Protein AF-A0A835MBB0-F1 (afdb_monomer_lite)

Structure (mmCIF, N/CA/C/O backbone):
data_AF-A0A835MBB0-F1
#
_entry.id   AF-A0A835MBB0-F1
#
loop_
_atom_site.group_PDB
_atom_site.id
_atom_site.type_symbol
_atom_site.label_atom_id
_atom_site.label_alt_id
_atom_site.label_comp_id
_atom_site.label_asym_id
_atom_site.label_entity_id
_atom_site.label_seq_id
_atom_site.pdbx_PDB_ins_code
_atom_site.Cartn_x
_atom_site.Cartn_y
_atom_site.Cartn_z
_atom_site.occupancy
_atom_site.B_iso_or_equiv
_atom_site.auth_seq_id
_atom_site.auth_comp_id
_atom_site.auth_asym_id
_atom_site.auth_atom_id
_atom_site.pdbx_PDB_model_num
ATOM 1 N N . MET A 1 1 ? 28.729 -10.607 -0.410 1.00 37.19 1 MET A N 1
ATOM 2 C CA . MET A 1 1 ? 28.566 -9.219 -0.897 1.00 37.19 1 MET A CA 1
ATOM 3 C C . MET A 1 1 ? 29.238 -9.115 -2.263 1.00 37.19 1 MET A C 1
ATOM 5 O O . MET A 1 1 ? 30.369 -9.584 -2.354 1.00 37.19 1 MET A O 1
ATOM 9 N N . PRO A 1 2 ? 28.571 -8.600 -3.310 1.00 39.75 2 PRO A N 1
ATOM 10 C CA . PRO A 1 2 ? 29.161 -8.490 -4.647 1.00 39.75 2 PRO A CA 1
ATOM 11 C C . PRO A 1 2 ? 30.243 -7.397 -4.702 1.00 39.75 2 PRO A C 1
ATOM 13 O O . PRO A 1 2 ? 30.246 -6.464 -3.893 1.00 39.75 2 PRO A O 1
ATOM 16 N N . ARG A 1 3 ? 31.209 -7.550 -5.619 1.00 40.97 3 ARG A N 1
ATOM 17 C CA . ARG A 1 3 ? 32.398 -6.686 -5.717 1.00 40.97 3 ARG A CA 1
ATOM 18 C C . ARG A 1 3 ? 32.072 -5.347 -6.390 1.00 40.97 3 ARG A C 1
ATOM 20 O O . ARG A 1 3 ? 31.208 -5.237 -7.253 1.00 40.97 3 ARG A O 1
ATOM 27 N N . ARG A 1 4 ? 32.797 -4.308 -5.967 1.00 38.88 4 ARG A N 1
ATOM 28 C CA . ARG A 1 4 ? 32.693 -2.920 -6.442 1.00 38.88 4 ARG A CA 1
ATOM 29 C C . ARG A 1 4 ? 33.056 -2.869 -7.942 1.00 38.88 4 ARG A C 1
ATOM 31 O O . ARG A 1 4 ? 34.232 -2.875 -8.278 1.00 38.88 4 ARG A O 1
ATOM 38 N N . GLY A 1 5 ? 32.052 -2.900 -8.822 1.00 44.62 5 GLY A N 1
ATOM 39 C CA . GLY A 1 5 ? 32.218 -2.842 -10.285 1.00 44.62 5 GLY A CA 1
ATOM 40 C C . GLY A 1 5 ? 31.006 -3.327 -11.096 1.00 44.62 5 GLY A C 1
ATOM 41 O O . GLY A 1 5 ? 30.788 -2.851 -12.203 1.00 44.62 5 GLY A O 1
ATOM 42 N N . GLU A 1 6 ? 30.165 -4.196 -10.526 1.00 44.97 6 GLU A N 1
ATOM 43 C CA . GLU A 1 6 ? 28.962 -4.748 -11.190 1.00 44.97 6 GLU A CA 1
ATOM 44 C C . GLU A 1 6 ? 27.738 -3.803 -11.165 1.00 44.97 6 GLU A C 1
ATOM 46 O O . GLU A 1 6 ? 26.714 -4.087 -11.775 1.00 44.97 6 GLU A O 1
ATOM 51 N N . TRP A 1 7 ? 27.838 -2.647 -10.497 1.00 47.81 7 TRP A N 1
ATOM 52 C CA . TRP A 1 7 ? 26.738 -1.686 -10.307 1.00 47.81 7 TRP A CA 1
ATOM 53 C C . TRP A 1 7 ? 26.324 -0.937 -11.583 1.00 47.81 7 TRP A C 1
ATOM 55 O O . TRP A 1 7 ? 25.238 -0.370 -11.638 1.00 47.81 7 TRP A O 1
ATOM 65 N N . ASN A 1 8 ? 27.168 -0.933 -12.618 1.00 52.22 8 ASN A N 1
ATOM 66 C CA . ASN A 1 8 ? 26.961 -0.079 -13.791 1.00 52.22 8 ASN A CA 1
ATOM 67 C C . ASN A 1 8 ? 26.148 -0.748 -14.911 1.00 52.22 8 ASN A C 1
ATOM 69 O O . ASN A 1 8 ? 25.746 -0.069 -15.860 1.00 52.22 8 ASN A O 1
ATOM 73 N N . SER A 1 9 ? 25.874 -2.054 -14.826 1.00 67.31 9 SER A N 1
ATOM 74 C CA . SER A 1 9 ? 25.048 -2.740 -15.823 1.00 67.31 9 SER A CA 1
ATOM 75 C C . SER A 1 9 ? 23.567 -2.444 -15.587 1.00 67.31 9 SER A C 1
ATOM 77 O O . SER A 1 9 ? 22.933 -2.991 -14.680 1.00 67.31 9 SER A O 1
ATOM 79 N N . HIS A 1 10 ? 23.023 -1.573 -16.432 1.00 74.69 10 HIS A N 1
ATOM 80 C CA . HIS A 1 10 ? 21.603 -1.256 -16.479 1.00 74.69 10 HIS A CA 1
ATOM 81 C C . HIS A 1 10 ? 20.927 -2.094 -17.555 1.00 74.69 10 HIS A C 1
ATOM 83 O O . HIS A 1 10 ? 21.436 -2.211 -18.669 1.00 74.69 10 HIS A O 1
ATOM 89 N N . THR A 1 11 ? 19.763 -2.641 -17.229 1.00 77.94 11 THR A N 1
ATOM 90 C CA . THR A 1 11 ? 18.880 -3.266 -18.213 1.00 77.94 11 THR A CA 1
ATOM 91 C C . THR A 1 11 ? 17.679 -2.371 -18.428 1.00 77.94 11 THR A C 1
ATOM 93 O O . THR A 1 11 ? 17.209 -1.669 -17.531 1.00 77.94 11 THR A O 1
ATOM 96 N N . GLU A 1 12 ? 17.200 -2.370 -19.657 1.00 80.62 12 GLU A N 1
ATOM 97 C CA . GLU A 1 12 ? 16.009 -1.642 -20.008 1.00 80.62 12 GLU A CA 1
ATO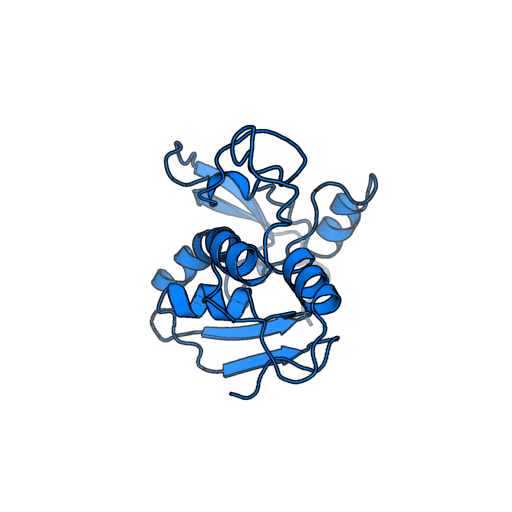M 98 C C . GLU A 1 12 ? 14.768 -2.484 -19.754 1.00 80.62 12 GLU A C 1
ATOM 100 O O . GLU A 1 12 ? 14.642 -3.598 -20.260 1.00 80.62 12 GLU A O 1
ATOM 105 N N . VAL A 1 13 ? 13.849 -1.928 -18.978 1.00 77.12 13 VAL A N 1
ATOM 106 C CA . VAL A 1 13 ? 12.585 -2.562 -18.641 1.00 77.12 13 VAL A CA 1
ATOM 107 C C . VAL A 1 13 ? 11.463 -1.736 -19.244 1.00 77.12 13 VAL A C 1
ATOM 109 O O . VAL A 1 13 ? 11.434 -0.505 -19.135 1.00 77.12 13 VAL A O 1
ATOM 112 N N . HIS A 1 14 ? 10.554 -2.428 -19.924 1.00 77.19 14 HIS A N 1
ATOM 113 C CA . HIS A 1 14 ? 9.344 -1.841 -20.483 1.00 77.19 14 HIS A CA 1
ATOM 114 C C . HIS A 1 14 ? 8.182 -2.248 -19.599 1.00 77.19 14 HIS A C 1
ATOM 116 O O . HIS A 1 14 ? 7.942 -3.437 -19.391 1.00 77.19 14 HIS A O 1
ATOM 122 N N . TYR A 1 15 ? 7.457 -1.271 -19.073 1.00 71.56 15 TYR A N 1
ATOM 123 C CA . TYR A 1 15 ? 6.323 -1.538 -18.200 1.00 71.56 15 TYR A CA 1
ATOM 124 C C . TYR A 1 15 ? 5.179 -0.578 -18.495 1.00 71.56 15 TYR A C 1
ATOM 126 O O . TYR A 1 15 ? 5.360 0.493 -19.069 1.00 71.56 15 TYR A O 1
ATOM 134 N N . ARG A 1 16 ? 3.963 -0.998 -18.153 1.00 69.31 16 ARG A N 1
ATOM 135 C CA . ARG A 1 16 ? 2.770 -0.163 -18.281 1.00 69.31 16 ARG A CA 1
ATOM 136 C C . ARG A 1 16 ? 2.418 0.358 -16.902 1.00 69.31 16 ARG A C 1
ATOM 138 O O . ARG A 1 16 ? 2.131 -0.433 -16.008 1.00 69.31 16 ARG A O 1
ATOM 145 N N . PHE A 1 17 ? 2.416 1.672 -16.766 1.00 70.25 17 PHE A N 1
ATOM 146 C CA . PHE A 1 17 ? 2.002 2.379 -15.563 1.00 70.25 17 PHE A CA 1
ATOM 147 C C . PHE A 1 17 ? 0.894 3.369 -15.924 1.00 70.25 17 PHE A C 1
ATOM 149 O O . PHE A 1 17 ? 0.747 3.742 -17.087 1.00 70.25 17 PHE A O 1
ATOM 156 N N . GLY A 1 18 ? 0.061 3.744 -14.963 1.00 70.69 18 GLY A N 1
ATOM 157 C CA . GLY A 1 18 ? -1.085 4.624 -15.198 1.00 70.69 18 GLY A CA 1
ATOM 158 C C . GLY A 1 18 ? -2.273 4.245 -14.332 1.00 70.69 18 GLY A C 1
ATOM 159 O O . GLY A 1 18 ? -2.291 3.166 -13.743 1.00 70.69 18 GLY A O 1
ATOM 160 N N . VAL A 1 19 ? -3.263 5.125 -14.249 1.00 75.81 19 VAL A N 1
ATOM 161 C CA . VAL A 1 19 ? -4.436 4.955 -13.384 1.00 75.81 19 VAL A CA 1
ATOM 162 C C . VAL A 1 19 ? -5.562 4.180 -14.092 1.00 75.81 19 VAL A C 1
ATOM 164 O O . VAL A 1 19 ? -5.547 4.026 -15.319 1.00 75.81 19 VAL A O 1
ATOM 167 N N . PRO A 1 20 ? -6.535 3.622 -13.349 1.00 72.62 20 PRO A N 1
ATOM 168 C CA . PRO A 1 20 ? -7.726 3.025 -13.941 1.00 72.62 20 PRO A CA 1
ATOM 169 C C . PRO A 1 20 ? -8.446 4.018 -14.863 1.00 72.62 20 PRO A C 1
ATOM 171 O O . PRO A 1 20 ? -8.520 5.202 -14.562 1.00 72.62 20 PRO A O 1
ATOM 174 N N . ASN A 1 21 ? -9.007 3.519 -15.968 1.00 72.00 21 ASN A N 1
ATOM 175 C CA . ASN A 1 21 ? -9.779 4.291 -16.956 1.00 72.00 21 ASN A CA 1
ATOM 176 C C . ASN A 1 21 ? -9.008 5.358 -17.756 1.00 72.00 21 ASN A C 1
ATOM 178 O O . ASN A 1 21 ? -9.622 6.065 -18.552 1.00 72.00 21 ASN A O 1
ATOM 182 N N . GLU A 1 22 ? -7.684 5.427 -17.627 1.00 75.19 22 GLU A N 1
ATOM 183 C CA . GLU A 1 22 ? -6.826 6.242 -18.490 1.00 75.19 22 GLU A CA 1
ATOM 184 C C . GLU A 1 22 ? -5.968 5.371 -19.425 1.00 75.19 22 GLU A C 1
ATOM 186 O O . GLU A 1 22 ? -5.720 4.189 -19.137 1.00 75.19 22 GLU A O 1
ATOM 191 N N . PRO A 1 23 ? -5.498 5.920 -20.563 1.00 70.69 23 PRO A N 1
ATOM 192 C CA . PRO A 1 23 ? -4.520 5.244 -21.401 1.00 70.69 23 PRO A CA 1
ATOM 193 C C . PRO A 1 23 ? -3.290 4.867 -20.572 1.00 70.69 23 PRO A C 1
ATOM 195 O O . PRO A 1 23 ? -2.770 5.681 -19.815 1.00 70.69 23 PRO A O 1
ATOM 198 N N . ARG A 1 24 ? -2.805 3.633 -20.733 1.00 75.44 24 ARG A N 1
ATOM 199 C CA . ARG A 1 24 ? -1.594 3.139 -20.062 1.00 75.44 24 ARG A CA 1
ATOM 200 C C . ARG A 1 24 ? -0.425 3.158 -21.042 1.00 75.44 24 ARG A C 1
ATOM 202 O O . ARG A 1 24 ? -0.221 2.148 -21.737 1.00 75.44 24 ARG A O 1
ATOM 209 N N . PRO A 1 25 ? 0.300 4.285 -21.166 1.00 73.44 25 PRO A N 1
ATOM 210 C CA . PRO A 1 25 ? 1.463 4.341 -22.029 1.00 73.44 25 PRO A CA 1
ATOM 211 C C . PRO A 1 25 ? 2.515 3.338 -21.551 1.00 73.44 25 PRO A C 1
ATOM 213 O O . PRO A 1 25 ? 2.613 2.990 -20.372 1.00 73.44 25 PRO A O 1
ATOM 216 N N . MET A 1 26 ? 3.273 2.819 -22.510 1.00 75.31 26 MET A N 1
ATOM 217 C CA . MET A 1 26 ? 4.423 1.981 -22.215 1.00 75.31 26 MET A CA 1
ATOM 218 C C . MET A 1 26 ? 5.574 2.896 -21.806 1.00 75.31 26 MET A C 1
ATOM 220 O O . MET A 1 26 ? 6.012 3.734 -22.592 1.00 75.31 26 MET A O 1
ATOM 224 N N . PHE A 1 27 ? 6.044 2.739 -20.577 1.00 75.62 27 PHE A N 1
ATOM 225 C CA . PHE A 1 27 ? 7.205 3.441 -20.061 1.00 75.62 27 PHE A CA 1
ATOM 226 C C . PHE A 1 27 ? 8.458 2.604 -20.294 1.00 75.62 27 PHE A C 1
ATOM 228 O O . PHE A 1 27 ? 8.455 1.382 -20.121 1.00 75.62 27 PHE A O 1
ATOM 235 N N . ARG A 1 28 ? 9.534 3.285 -20.695 1.00 77.38 28 ARG A N 1
ATOM 236 C CA . ARG A 1 28 ? 10.874 2.722 -20.876 1.00 77.38 28 ARG A CA 1
ATOM 237 C C . ARG A 1 28 ? 11.753 3.265 -19.768 1.00 77.38 28 ARG A C 1
ATOM 239 O O . ARG A 1 28 ? 11.904 4.479 -19.648 1.00 77.38 28 ARG A O 1
ATOM 246 N N . ARG A 1 29 ? 12.352 2.372 -18.986 1.00 78.88 29 ARG A N 1
ATOM 247 C CA . ARG A 1 29 ? 13.215 2.767 -17.878 1.00 78.88 29 ARG A CA 1
ATOM 248 C C . ARG A 1 29 ? 14.447 1.890 -17.788 1.00 78.88 29 ARG A C 1
ATOM 250 O O . ARG A 1 29 ? 14.378 0.685 -18.005 1.00 78.88 29 ARG A O 1
ATOM 257 N N . LYS A 1 30 ? 15.579 2.507 -17.459 1.00 79.88 30 LYS A N 1
ATOM 258 C CA . LYS A 1 30 ? 16.815 1.793 -17.147 1.00 79.88 30 LYS A CA 1
ATOM 259 C C . LYS A 1 30 ? 16.820 1.488 -15.657 1.00 79.88 30 LYS A C 1
ATOM 261 O O . LYS A 1 30 ? 16.752 2.410 -14.851 1.00 79.88 30 LYS A O 1
ATOM 266 N N . LEU A 1 31 ? 16.871 0.209 -15.311 1.00 81.00 31 LEU A N 1
ATOM 267 C CA . LEU A 1 31 ? 16.991 -0.248 -13.932 1.00 81.00 31 LEU A CA 1
ATOM 268 C C . LEU A 1 31 ? 18.321 -0.990 -13.763 1.00 81.00 31 LEU A C 1
ATOM 270 O O . LEU A 1 31 ? 18.732 -1.712 -14.683 1.00 81.00 31 LEU A O 1
ATOM 274 N N . PRO A 1 32 ? 19.010 -0.833 -12.621 1.00 81.12 32 PRO A N 1
ATOM 275 C CA . PRO A 1 32 ? 20.162 -1.666 -12.301 1.00 81.12 32 PRO A CA 1
ATOM 276 C C . PRO A 1 32 ? 19.761 -3.141 -12.321 1.00 81.12 32 PRO A C 1
ATOM 278 O O . PRO A 1 32 ? 18.722 -3.510 -11.782 1.00 81.12 32 PRO A O 1
ATOM 281 N N . ILE A 1 33 ? 20.582 -4.012 -12.910 1.00 78.00 33 ILE A N 1
ATOM 282 C CA . ILE A 1 33 ? 20.214 -5.431 -13.083 1.00 78.00 33 ILE A CA 1
ATOM 283 C C . ILE A 1 33 ? 19.878 -6.138 -11.757 1.00 78.00 33 ILE A C 1
ATOM 285 O O . ILE A 1 33 ? 19.049 -7.038 -11.711 1.00 78.00 33 ILE A O 1
ATOM 289 N N . MET A 1 34 ? 20.482 -5.677 -10.662 1.00 76.56 34 MET A N 1
ATOM 290 C CA . MET A 1 34 ? 20.285 -6.200 -9.311 1.00 76.56 34 MET A CA 1
ATOM 291 C C . MET A 1 34 ? 18.922 -5.878 -8.684 1.00 76.56 34 MET A C 1
ATOM 293 O O . MET A 1 34 ? 18.583 -6.475 -7.668 1.00 76.56 34 MET A O 1
ATOM 297 N N . THR A 1 35 ? 18.156 -4.938 -9.248 1.00 77.69 35 THR A N 1
ATOM 298 C CA . THR A 1 35 ? 16.800 -4.605 -8.775 1.00 77.69 35 THR A CA 1
ATOM 299 C C . THR A 1 35 ? 15.715 -5.350 -9.554 1.00 77.69 35 THR A C 1
ATOM 301 O O . THR A 1 35 ? 14.527 -5.188 -9.277 1.00 77.69 35 THR A O 1
ATOM 304 N N . ILE A 1 36 ? 16.110 -6.179 -10.526 1.00 80.31 36 ILE A N 1
ATOM 305 C CA . ILE A 1 36 ? 15.200 -6.944 -11.371 1.00 80.31 36 ILE A CA 1
ATOM 306 C C . ILE A 1 36 ? 14.942 -8.307 -10.730 1.00 80.31 36 ILE A C 1
ATOM 308 O O . ILE A 1 36 ? 15.836 -9.143 -10.620 1.00 80.31 36 ILE A O 1
ATOM 312 N N . GLY A 1 37 ? 13.683 -8.547 -10.364 1.00 80.69 37 GLY A N 1
ATOM 313 C CA . GLY A 1 37 ? 13.234 -9.807 -9.774 1.00 80.69 37 GLY A CA 1
ATOM 314 C C . GLY A 1 37 ? 13.093 -9.752 -8.249 1.00 80.69 37 GLY A C 1
ATOM 315 O O . GLY A 1 37 ? 13.172 -8.681 -7.650 1.00 80.69 37 GLY A O 1
ATOM 316 N N . PRO A 1 38 ? 12.807 -10.896 -7.606 1.00 81.69 38 PRO A N 1
ATOM 317 C CA . PRO A 1 38 ? 12.613 -10.954 -6.165 1.00 81.69 38 PRO A CA 1
ATOM 318 C C . PRO A 1 38 ? 13.937 -10.765 -5.389 1.00 81.69 38 PRO A C 1
ATOM 320 O O . PRO A 1 38 ? 14.969 -11.281 -5.818 1.00 81.69 38 PRO A O 1
ATOM 323 N N . PRO A 1 39 ? 13.908 -10.125 -4.203 1.00 86.25 39 PRO A N 1
ATOM 324 C CA . PRO A 1 39 ? 12.729 -9.562 -3.550 1.00 86.25 39 PRO A CA 1
ATOM 325 C C . PRO A 1 39 ? 12.288 -8.230 -4.177 1.00 86.25 39 PRO A C 1
ATOM 327 O O . PRO A 1 39 ? 13.089 -7.318 -4.357 1.00 86.25 39 PRO A O 1
ATOM 330 N N . TYR A 1 40 ? 10.985 -8.103 -4.440 1.00 87.44 40 TYR A N 1
ATOM 331 C CA . TYR A 1 40 ? 10.380 -6.828 -4.825 1.00 87.44 40 TYR A CA 1
ATOM 332 C C . TYR A 1 40 ? 10.234 -5.935 -3.593 1.00 87.44 40 TYR A C 1
ATOM 334 O O . TYR A 1 40 ? 9.877 -6.420 -2.517 1.00 87.44 40 TYR A O 1
ATOM 342 N N . PHE A 1 41 ? 10.463 -4.635 -3.754 1.00 87.56 41 PHE A N 1
ATOM 343 C CA . PHE A 1 41 ? 10.264 -3.652 -2.695 1.00 87.56 41 PHE A CA 1
ATOM 344 C C . PHE A 1 41 ? 9.237 -2.601 -3.122 1.00 87.56 41 PHE A C 1
ATOM 346 O O . PHE A 1 41 ? 9.116 -2.270 -4.300 1.00 87.56 41 PHE A O 1
ATOM 353 N N . TYR A 1 42 ? 8.496 -2.082 -2.147 1.00 87.06 42 TYR A N 1
ATOM 354 C CA . TYR A 1 42 ? 7.542 -0.996 -2.328 1.00 87.06 42 TYR A CA 1
ATOM 355 C C . TYR A 1 42 ? 7.755 0.014 -1.210 1.00 87.06 42 TYR A C 1
ATOM 357 O O . TYR A 1 42 ? 7.796 -0.356 -0.036 1.00 87.06 42 TYR A O 1
ATOM 365 N N . PHE A 1 43 ? 7.911 1.278 -1.581 1.00 84.00 43 PHE A N 1
ATOM 366 C CA . PHE A 1 43 ? 8.089 2.377 -0.647 1.00 84.00 43 PHE A CA 1
ATOM 367 C C . PHE A 1 43 ? 7.188 3.528 -1.080 1.00 84.00 43 PHE A C 1
ATOM 369 O O . PHE A 1 43 ? 7.193 3.918 -2.245 1.00 84.00 43 PHE A O 1
ATOM 376 N N . GLU A 1 44 ? 6.414 4.053 -0.140 1.00 82.19 44 GLU A N 1
ATOM 377 C CA . GLU A 1 44 ? 5.535 5.195 -0.354 1.00 82.19 44 GLU A CA 1
ATOM 378 C C . GLU A 1 44 ? 6.016 6.344 0.524 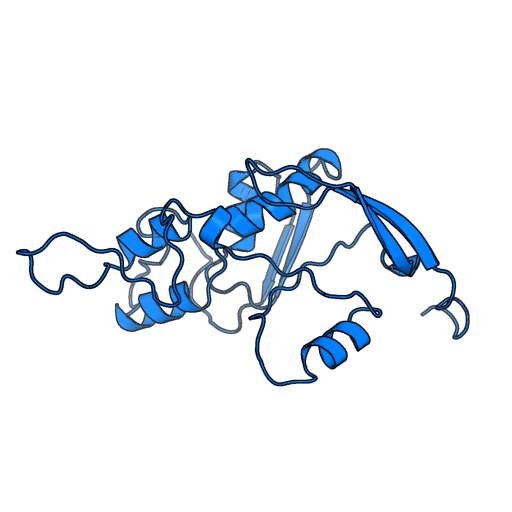1.00 82.19 44 GLU A C 1
ATOM 380 O O . GLU A 1 44 ? 6.490 6.142 1.644 1.00 82.19 44 GLU A O 1
ATOM 385 N N . ASN A 1 45 ? 5.946 7.548 -0.029 1.00 77.44 45 ASN A N 1
ATOM 386 C CA . ASN A 1 45 ? 6.234 8.772 0.688 1.00 77.44 45 ASN A CA 1
ATOM 387 C C . ASN A 1 45 ? 5.416 9.917 0.087 1.00 77.44 45 ASN A C 1
ATOM 389 O O . ASN A 1 45 ? 5.112 9.931 -1.108 1.00 77.44 45 ASN A O 1
ATOM 393 N N . VAL A 1 46 ? 5.150 10.936 0.903 1.00 68.56 46 VAL A N 1
ATOM 394 C CA . VAL A 1 46 ? 4.402 12.116 0.477 1.00 68.56 46 VAL A CA 1
ATOM 395 C C . VAL A 1 46 ? 5.215 12.887 -0.580 1.00 68.56 46 VAL A C 1
ATOM 397 O O . VAL A 1 46 ? 6.372 13.222 -0.309 1.00 68.56 46 VAL A O 1
ATOM 400 N N . PRO A 1 47 ? 4.628 13.266 -1.738 1.00 58.09 47 PRO A N 1
ATOM 401 C CA . PRO A 1 47 ? 5.336 13.867 -2.881 1.00 58.09 47 PRO A CA 1
ATOM 402 C C . PRO A 1 47 ? 6.118 15.171 -2.636 1.00 58.09 47 PRO A C 1
ATOM 404 O O . PRO A 1 47 ? 6.671 15.736 -3.574 1.00 58.09 47 PRO A O 1
ATOM 407 N N . CYS A 1 48 ? 6.130 15.720 -1.420 1.00 54.84 48 CYS A N 1
ATOM 408 C CA . CYS A 1 48 ? 6.581 17.085 -1.140 1.00 54.84 48 CYS A CA 1
ATOM 409 C C . CYS A 1 48 ? 7.216 17.266 0.250 1.00 54.84 48 CYS A C 1
ATOM 411 O O . CYS A 1 48 ? 7.107 18.338 0.848 1.00 54.84 48 CYS A O 1
ATOM 413 N N . THR A 1 49 ? 7.908 16.269 0.794 1.00 53.44 49 THR A N 1
ATOM 414 C CA . THR A 1 49 ? 8.843 16.538 1.899 1.00 53.44 49 THR A CA 1
ATOM 415 C C . THR A 1 49 ? 10.119 17.138 1.303 1.00 53.44 49 THR A C 1
ATOM 417 O O . THR A 1 49 ? 10.808 16.412 0.611 1.00 53.44 49 THR A O 1
ATOM 420 N N . LEU A 1 50 ? 10.378 18.439 1.521 1.00 52.94 50 LEU A N 1
ATOM 421 C CA . LEU A 1 50 ? 11.605 19.229 1.241 1.00 52.94 50 LEU A CA 1
ATOM 422 C C . LEU A 1 50 ? 12.402 18.936 -0.059 1.00 52.94 50 LEU A C 1
ATOM 424 O O . LEU A 1 50 ? 12.826 17.820 -0.351 1.00 52.94 50 LEU A O 1
ATOM 428 N N . LYS A 1 51 ? 12.721 20.000 -0.812 1.00 58.66 51 LYS A N 1
ATOM 429 C CA . LYS A 1 51 ? 13.565 19.956 -2.024 1.00 58.66 51 LYS A CA 1
ATOM 430 C C . LYS A 1 51 ? 14.867 19.170 -1.740 1.00 58.66 51 LYS A C 1
ATOM 432 O O . LYS A 1 51 ? 15.641 19.584 -0.884 1.00 58.66 51 LYS A O 1
ATOM 437 N N . GLY A 1 52 ? 15.074 18.033 -2.415 1.00 65.44 52 GLY A N 1
ATOM 438 C CA . GLY A 1 52 ? 16.250 17.156 -2.255 1.00 65.44 52 GLY A CA 1
ATOM 439 C C . GLY A 1 52 ? 16.028 15.830 -1.501 1.00 65.44 52 GLY A C 1
ATOM 440 O O . GLY A 1 52 ? 16.885 14.946 -1.568 1.00 65.44 52 GLY A O 1
ATOM 441 N N . ILE A 1 53 ? 14.886 15.623 -0.827 1.00 70.56 53 ILE A N 1
ATOM 442 C CA . ILE A 1 53 ? 14.594 14.325 -0.181 1.00 70.56 53 ILE A CA 1
ATOM 443 C C . ILE A 1 53 ? 14.334 13.233 -1.220 1.00 70.56 53 ILE A C 1
ATOM 445 O O . ILE A 1 53 ? 14.827 12.125 -1.051 1.00 70.56 53 ILE A O 1
ATOM 449 N N . CYS A 1 54 ? 13.625 13.534 -2.313 1.00 66.94 54 CYS A N 1
ATOM 450 C CA . CYS A 1 54 ? 13.419 12.563 -3.395 1.00 66.94 54 CYS A CA 1
ATOM 451 C C . CYS A 1 54 ? 14.755 12.109 -4.000 1.00 66.94 54 CYS A C 1
ATOM 453 O O . CYS A 1 54 ? 14.952 10.916 -4.205 1.00 66.94 54 CYS A O 1
ATOM 455 N N . ASP A 1 55 ? 15.701 13.035 -4.184 1.00 73.50 55 ASP A N 1
ATOM 456 C CA . ASP A 1 55 ? 17.048 12.714 -4.671 1.00 73.50 55 ASP A CA 1
ATOM 457 C C . ASP A 1 55 ? 17.805 11.846 -3.665 1.00 73.50 55 ASP A C 1
ATOM 459 O O . ASP A 1 55 ? 18.489 10.897 -4.039 1.00 73.50 55 ASP A O 1
ATOM 463 N N . THR A 1 56 ? 17.659 12.142 -2.372 1.00 77.00 56 THR A N 1
ATOM 464 C CA . THR A 1 56 ? 18.269 11.351 -1.297 1.00 77.00 56 THR A CA 1
ATOM 465 C C . THR A 1 56 ? 17.701 9.933 -1.271 1.00 77.00 56 THR A C 1
ATOM 467 O O . THR A 1 56 ? 18.463 8.971 -1.268 1.00 77.00 56 THR A O 1
ATOM 470 N N . ILE A 1 57 ? 16.374 9.792 -1.303 1.00 74.88 57 ILE A N 1
ATOM 471 C CA . ILE A 1 57 ? 15.684 8.498 -1.321 1.00 74.88 57 ILE A CA 1
ATOM 472 C C . ILE A 1 57 ? 16.068 7.713 -2.576 1.00 74.88 57 ILE A C 1
ATOM 474 O O . ILE A 1 57 ? 16.426 6.547 -2.458 1.00 74.88 57 ILE A O 1
ATOM 478 N N . SER A 1 58 ? 16.074 8.351 -3.749 1.00 74.25 58 SER A N 1
ATOM 479 C CA . SER A 1 58 ? 16.486 7.718 -5.006 1.00 74.25 58 SER A CA 1
ATOM 480 C C . SER A 1 58 ? 17.918 7.185 -4.916 1.00 74.25 58 SER A C 1
ATOM 482 O O . SER A 1 58 ? 18.153 6.014 -5.201 1.00 74.25 58 SER A O 1
ATOM 484 N N . ARG A 1 59 ? 18.870 7.978 -4.396 1.00 78.50 59 ARG A N 1
ATOM 485 C CA . ARG A 1 59 ? 20.256 7.519 -4.171 1.00 78.50 59 ARG A CA 1
ATOM 486 C C . ARG A 1 59 ? 20.340 6.301 -3.248 1.00 78.50 59 ARG A C 1
ATOM 488 O O . ARG A 1 59 ? 21.165 5.425 -3.484 1.00 78.50 59 ARG A O 1
ATOM 495 N N . PHE A 1 60 ? 19.508 6.231 -2.207 1.00 79.81 60 PHE A N 1
ATOM 496 C CA . PHE A 1 60 ? 19.460 5.063 -1.318 1.00 79.81 60 PHE A CA 1
ATOM 497 C C . PHE A 1 60 ? 18.763 3.853 -1.952 1.00 79.81 60 PHE A C 1
ATOM 499 O O . PHE A 1 60 ? 19.132 2.718 -1.658 1.00 79.81 60 PHE A O 1
ATOM 506 N N . LEU A 1 61 ? 17.783 4.080 -2.826 1.00 78.38 61 LEU A N 1
ATOM 507 C CA . LEU A 1 61 ? 16.994 3.051 -3.503 1.00 78.38 61 LEU A CA 1
ATOM 508 C C . LEU A 1 61 ? 17.531 2.750 -4.909 1.00 78.38 61 LEU A C 1
ATOM 510 O O . LEU A 1 61 ? 16.759 2.610 -5.852 1.00 78.38 61 LEU A O 1
ATOM 514 N N . TYR A 1 62 ? 18.851 2.612 -5.050 1.00 75.06 62 TYR A N 1
ATOM 515 C CA . TYR A 1 62 ? 19.496 2.175 -6.299 1.00 75.06 62 TYR A CA 1
ATOM 516 C C . TYR A 1 62 ? 19.250 3.100 -7.501 1.00 75.06 62 TYR A C 1
ATOM 518 O O . TYR A 1 62 ? 19.111 2.628 -8.626 1.00 75.06 62 TYR A O 1
ATOM 526 N N . GLU A 1 63 ? 19.164 4.408 -7.262 1.00 75.69 63 GLU A N 1
ATOM 527 C CA . GLU A 1 63 ? 18.905 5.426 -8.291 1.00 75.69 63 GLU A CA 1
ATOM 528 C C . GLU A 1 63 ? 17.547 5.236 -8.994 1.00 75.69 63 GLU A C 1
ATOM 530 O O . GLU A 1 63 ? 17.305 5.709 -10.107 1.00 75.69 63 GLU A O 1
ATOM 535 N N . ILE A 1 64 ? 16.614 4.555 -8.321 1.00 75.50 64 ILE A N 1
ATOM 536 C CA . ILE A 1 64 ? 15.246 4.392 -8.791 1.00 75.50 64 ILE A CA 1
ATOM 537 C C . ILE A 1 64 ? 14.479 5.696 -8.502 1.00 75.50 64 ILE A C 1
ATOM 539 O O . ILE A 1 64 ? 13.987 5.923 -7.402 1.00 75.50 64 ILE A O 1
ATOM 543 N N . GLU A 1 65 ? 14.336 6.548 -9.525 1.00 72.06 65 GLU A N 1
ATOM 544 C CA . GLU A 1 65 ? 13.304 7.598 -9.626 1.00 72.06 65 GLU A CA 1
ATOM 545 C C . GLU A 1 65 ? 11.916 7.168 -9.085 1.00 72.06 65 GLU A C 1
ATOM 547 O O . GLU A 1 65 ? 11.412 6.093 -9.439 1.00 72.06 65 GLU A O 1
ATOM 552 N N . PRO A 1 66 ? 11.270 8.001 -8.256 1.00 74.19 66 PRO A N 1
ATOM 553 C CA . PRO A 1 66 ? 9.963 7.701 -7.684 1.00 74.19 66 PRO A CA 1
ATOM 554 C C . PRO A 1 66 ? 8.837 7.797 -8.719 1.00 74.19 66 PRO A C 1
ATOM 556 O O . PRO A 1 66 ? 8.888 8.597 -9.653 1.00 74.19 66 PRO A O 1
ATOM 559 N N . GLU A 1 67 ? 7.777 7.025 -8.499 1.00 74.69 67 GLU A N 1
ATOM 560 C CA . GLU A 1 67 ? 6.528 7.151 -9.247 1.00 74.69 67 GLU A CA 1
ATOM 561 C C . GLU A 1 67 ? 5.526 7.971 -8.436 1.00 74.69 67 GLU A C 1
ATOM 563 O O . GLU A 1 67 ? 5.192 7.632 -7.300 1.00 74.69 67 GLU A O 1
ATOM 568 N N . PHE A 1 68 ? 5.050 9.070 -9.019 1.00 72.06 68 PHE A N 1
ATOM 569 C CA . PHE A 1 68 ? 4.075 9.943 -8.378 1.00 72.06 68 PHE A CA 1
ATOM 570 C C . PHE A 1 68 ? 2.669 9.550 -8.815 1.00 72.06 68 PHE A C 1
ATOM 572 O O . PHE A 1 68 ? 2.324 9.644 -9.992 1.00 72.06 68 PHE A O 1
ATOM 579 N N . VAL A 1 69 ? 1.852 9.133 -7.852 1.00 68.69 69 VAL A N 1
ATOM 580 C CA . VAL A 1 69 ? 0.453 8.770 -8.077 1.00 68.69 69 VAL A CA 1
ATOM 581 C C . VAL A 1 69 ? -0.419 9.531 -7.106 1.00 68.69 69 VAL A C 1
ATOM 583 O O . VAL A 1 69 ? -0.197 9.501 -5.897 1.00 68.69 69 VAL A O 1
ATOM 586 N N . ASP A 1 70 ? -1.436 10.191 -7.645 1.00 67.06 70 ASP A N 1
ATOM 587 C CA . ASP A 1 70 ? -2.470 10.807 -6.831 1.00 67.06 70 ASP A CA 1
ATOM 588 C C . ASP A 1 70 ? -3.561 9.776 -6.520 1.00 67.06 70 ASP A C 1
ATOM 590 O O . ASP A 1 70 ? -4.212 9.239 -7.426 1.00 67.06 70 ASP A O 1
ATOM 594 N N . SER A 1 71 ? -3.762 9.508 -5.230 1.00 65.19 71 SER A N 1
ATOM 595 C CA . SER A 1 71 ? -4.749 8.551 -4.729 1.00 65.19 71 SER A CA 1
ATOM 596 C C . SER A 1 71 ? -6.195 8.945 -5.053 1.00 65.19 71 SER A C 1
ATOM 598 O O . SER A 1 71 ? -7.076 8.080 -5.023 1.00 65.19 71 SER A O 1
ATOM 600 N N . MET A 1 72 ? -6.452 10.198 -5.456 1.00 66.62 72 MET A N 1
ATOM 601 C CA . MET A 1 72 ? -7.769 10.647 -5.922 1.00 66.62 72 MET A CA 1
ATOM 602 C C . MET A 1 72 ? -8.322 9.801 -7.079 1.00 66.62 72 MET A C 1
ATOM 604 O O . MET A 1 72 ? -9.531 9.594 -7.136 1.00 66.62 72 MET A O 1
ATOM 608 N N . HIS A 1 73 ? -7.471 9.248 -7.951 1.00 63.22 73 HIS A N 1
ATOM 609 C CA . HIS A 1 73 ? -7.906 8.419 -9.088 1.00 63.22 73 HIS A CA 1
ATOM 610 C C . HIS A 1 73 ? -8.465 7.048 -8.678 1.00 63.22 73 HIS A C 1
ATOM 612 O O . HIS A 1 73 ? -9.105 6.372 -9.481 1.00 63.22 73 HIS A O 1
ATOM 618 N N . PHE A 1 74 ? -8.220 6.626 -7.435 1.00 64.12 74 PHE A N 1
ATOM 619 C CA . PHE A 1 74 ? -8.616 5.316 -6.913 1.00 64.12 74 PHE A CA 1
ATOM 620 C C . PHE A 1 74 ? -9.766 5.402 -5.913 1.00 64.12 74 PHE A C 1
ATOM 622 O O . PHE A 1 74 ? -10.402 4.393 -5.622 1.00 64.12 74 PHE A O 1
ATOM 629 N N . SER A 1 75 ? -10.042 6.597 -5.389 1.00 62.03 75 SER A N 1
ATOM 630 C CA . SER A 1 75 ? -11.112 6.811 -4.422 1.00 62.03 75 SER A CA 1
ATOM 631 C C . SER A 1 75 ? -12.415 7.240 -5.106 1.00 62.03 75 SER A C 1
ATOM 633 O O . SER A 1 75 ? -12.415 7.992 -6.083 1.00 62.03 75 SER A O 1
ATOM 635 N N . ALA A 1 76 ? -13.554 6.833 -4.539 1.00 54.06 76 ALA A N 1
ATOM 636 C CA . ALA A 1 76 ? -14.875 7.310 -4.962 1.00 54.06 76 ALA A CA 1
ATOM 637 C C . ALA A 1 76 ? -15.087 8.821 -4.707 1.00 54.06 76 ALA A C 1
ATOM 639 O O . ALA A 1 76 ? -16.075 9.398 -5.159 1.00 54.06 76 ALA A O 1
ATOM 640 N N . VAL A 1 77 ? -14.159 9.480 -4.004 1.00 52.75 77 VAL A N 1
ATOM 641 C CA . VAL A 1 77 ? -14.153 10.928 -3.773 1.00 52.75 77 VAL A CA 1
ATOM 642 C C . VAL A 1 77 ? -13.484 11.609 -4.972 1.00 52.75 77 VAL A C 1
ATOM 644 O O . VAL A 1 77 ? -12.378 12.135 -4.896 1.00 52.75 77 VAL A O 1
ATOM 647 N N . HIS A 1 78 ? -14.151 11.566 -6.124 1.00 38.12 78 HIS A N 1
ATOM 648 C CA . HIS A 1 78 ? -13.744 12.326 -7.303 1.00 38.12 78 HIS A CA 1
ATOM 649 C C . HIS A 1 78 ? -13.971 13.827 -7.053 1.00 38.12 78 HIS A C 1
ATOM 651 O O . HIS A 1 78 ? -15.098 14.315 -7.119 1.00 38.12 78 HIS A O 1
ATOM 657 N N . GLY A 1 79 ? -12.903 14.576 -6.773 1.00 38.44 79 GLY A N 1
ATOM 658 C CA . GLY A 1 79 ? -12.969 16.033 -6.663 1.00 38.44 79 GLY A CA 1
ATOM 659 C C . GLY A 1 79 ? -11.597 16.667 -6.479 1.00 38.44 79 GLY A C 1
ATOM 660 O O . GLY A 1 79 ? -11.031 16.610 -5.395 1.00 38.44 79 GLY A O 1
ATOM 661 N N . LYS A 1 80 ? -11.072 17.291 -7.541 1.00 39.00 80 LYS A N 1
ATOM 662 C CA . LYS A 1 80 ? -9.808 18.042 -7.534 1.00 39.00 80 LYS A CA 1
ATOM 663 C C . LYS A 1 80 ? -9.796 19.071 -6.401 1.00 39.00 80 LYS A C 1
ATOM 665 O O . LYS A 1 80 ? -10.506 20.071 -6.463 1.00 39.00 80 LYS A O 1
ATOM 670 N N . GLY A 1 81 ? -8.930 18.867 -5.419 1.00 34.56 81 GLY A N 1
ATOM 671 C CA . GLY A 1 81 ? -8.622 19.881 -4.424 1.00 34.56 81 GLY A CA 1
ATOM 672 C C . GLY A 1 81 ? -7.915 19.290 -3.221 1.00 34.56 81 GLY A C 1
ATOM 673 O O . GLY A 1 81 ? -8.423 18.379 -2.580 1.00 34.56 81 GLY A O 1
ATOM 674 N N . LYS A 1 82 ? -6.753 19.857 -2.877 1.00 36.09 82 LYS A N 1
ATOM 675 C CA . LYS A 1 82 ? -6.224 19.813 -1.507 1.00 36.09 82 LYS A CA 1
ATOM 676 C C . LYS A 1 82 ? -7.411 20.013 -0.553 1.00 36.09 82 LYS A C 1
ATOM 678 O O . LYS A 1 82 ? -8.147 20.976 -0.745 1.00 36.09 82 LYS A O 1
ATOM 683 N N . TRP A 1 83 ? -7.534 19.129 0.438 1.00 37.78 83 TRP A N 1
ATOM 684 C CA . TRP A 1 83 ? -8.590 19.005 1.457 1.00 37.78 83 TRP A CA 1
ATOM 685 C C . TRP A 1 83 ? -9.701 17.992 1.140 1.00 37.78 83 TRP A C 1
ATOM 687 O O . TRP A 1 83 ? -10.510 18.179 0.240 1.00 37.78 83 TRP A O 1
ATOM 697 N N . ASN A 1 84 ? -9.792 16.980 2.014 1.00 40.44 84 ASN A N 1
ATOM 698 C CA . ASN A 1 84 ? -10.915 16.057 2.216 1.00 40.44 84 ASN A CA 1
ATOM 699 C C . ASN A 1 84 ? -12.208 16.797 2.638 1.00 40.44 84 ASN A C 1
ATOM 701 O O . ASN A 1 84 ? -12.766 16.534 3.705 1.00 40.44 84 ASN A O 1
ATOM 705 N N . LEU A 1 85 ? -12.679 17.758 1.845 1.00 39.88 85 LEU A N 1
ATOM 706 C CA . LEU A 1 85 ? -13.979 18.396 2.019 1.00 39.88 85 LEU A CA 1
ATOM 707 C C . LEU A 1 85 ? -14.977 17.703 1.093 1.00 39.88 85 LEU A C 1
ATOM 709 O O . LEU A 1 85 ? -15.253 18.148 -0.018 1.00 39.88 85 LEU A O 1
ATOM 713 N N . VAL A 1 86 ? -15.533 16.596 1.585 1.00 40.28 86 VAL A N 1
ATOM 714 C CA . VAL A 1 86 ? -16.787 16.059 1.053 1.00 40.28 86 VAL A CA 1
ATOM 715 C C . VAL A 1 86 ? -17.876 17.077 1.392 1.00 40.28 86 VAL A C 1
ATOM 717 O O . VAL A 1 86 ? -18.242 17.236 2.557 1.00 40.28 86 VAL A O 1
ATOM 720 N N . TRP A 1 87 ? -18.375 17.801 0.389 1.00 37.88 87 TRP A N 1
ATOM 721 C CA . TRP A 1 87 ? -19.528 18.684 0.551 1.00 37.88 87 TRP A CA 1
ATOM 722 C C . TRP A 1 87 ? -20.784 17.834 0.771 1.00 37.88 87 TRP A C 1
ATOM 724 O O . TRP A 1 87 ? -21.408 17.370 -0.179 1.00 37.88 87 TRP A O 1
ATOM 734 N N . ILE A 1 88 ? -21.167 17.629 2.032 1.00 42.28 88 ILE A N 1
ATOM 735 C CA . ILE A 1 88 ? -22.522 17.188 2.379 1.00 42.28 88 ILE A CA 1
ATOM 736 C C . ILE A 1 88 ? -23.378 18.459 2.443 1.00 42.28 88 ILE A C 1
ATOM 738 O O . ILE A 1 88 ? -22.997 19.425 3.099 1.00 42.28 88 ILE A O 1
ATOM 742 N N . GLY A 1 89 ? -24.462 18.491 1.664 1.00 36.06 89 GLY A N 1
ATOM 743 C CA . GLY A 1 89 ? -25.203 19.695 1.271 1.00 36.06 89 GLY A CA 1
ATOM 744 C C . GLY A 1 89 ? -25.536 20.708 2.378 1.00 36.06 89 GLY A C 1
ATOM 745 O O . GLY A 1 89 ? -25.665 20.378 3.557 1.00 36.06 89 GLY A O 1
ATOM 746 N N . LYS A 1 90 ? -25.716 21.970 1.957 1.00 35.44 90 LYS A N 1
ATOM 747 C CA . LYS A 1 90 ? -26.175 23.086 2.801 1.00 35.44 90 LYS A CA 1
ATOM 748 C C . LYS A 1 90 ? -27.396 22.639 3.626 1.00 35.44 90 LYS A C 1
ATOM 750 O O . LYS A 1 90 ? -28.407 22.284 3.033 1.00 35.44 90 LYS A O 1
ATOM 755 N N . ASN A 1 91 ? -27.286 22.694 4.958 1.00 37.88 91 ASN A N 1
ATOM 756 C CA . ASN A 1 91 ? -28.310 22.414 5.991 1.00 37.88 91 ASN A CA 1
ATOM 757 C C . ASN A 1 91 ? -28.218 21.114 6.806 1.00 37.88 91 ASN A C 1
ATOM 759 O O . ASN A 1 91 ? -29.168 20.794 7.519 1.00 37.88 91 ASN A O 1
ATOM 763 N N . LYS A 1 92 ? -27.077 20.424 6.857 1.00 43.00 92 LYS A N 1
ATOM 764 C CA . LYS A 1 92 ? -26.766 19.590 8.036 1.00 43.00 92 LYS A CA 1
ATOM 765 C C . LYS A 1 92 ? -25.431 20.028 8.627 1.00 43.00 92 LYS A C 1
ATOM 767 O O . LYS A 1 92 ? -24.529 20.397 7.885 1.00 43.00 92 LYS A O 1
ATOM 772 N N . GLY A 1 93 ? -25.379 20.134 9.955 1.00 40.62 93 GLY A N 1
ATOM 773 C CA . GLY A 1 93 ? -24.264 20.705 10.712 1.00 40.62 93 GLY A CA 1
ATOM 774 C C . GLY A 1 93 ? -22.922 20.028 10.428 1.00 40.62 93 GLY A C 1
ATOM 775 O O . GLY A 1 93 ? -22.841 19.073 9.668 1.00 40.62 93 GLY A O 1
ATOM 776 N N . LYS A 1 94 ? -21.857 20.551 11.044 1.00 42.62 94 LYS A N 1
ATOM 777 C CA . LYS A 1 94 ? -20.457 20.093 10.959 1.00 42.62 94 LYS A CA 1
ATOM 778 C C . LYS A 1 94 ? -20.256 18.631 11.416 1.00 42.62 94 LYS A C 1
ATOM 780 O O . LYS A 1 94 ? -19.500 18.378 12.355 1.00 42.62 94 LYS A O 1
ATOM 785 N N . ASP A 1 95 ? -20.881 17.664 10.764 1.00 50.09 95 ASP A N 1
ATOM 786 C CA . ASP A 1 95 ? -20.642 16.250 11.001 1.00 50.09 95 ASP A CA 1
ATOM 787 C C . ASP A 1 95 ? -19.279 15.915 10.401 1.00 50.09 95 ASP A C 1
ATOM 789 O O . ASP A 1 95 ? -19.133 15.644 9.207 1.00 50.09 95 ASP A O 1
ATOM 793 N N . ARG A 1 96 ? -18.241 16.000 11.244 1.00 59.56 96 ARG A N 1
ATOM 794 C CA . ARG A 1 96 ? -16.900 15.507 10.914 1.00 59.56 96 ARG A CA 1
ATOM 795 C C . ARG A 1 96 ? -17.054 14.072 10.405 1.00 59.56 96 ARG A C 1
ATOM 797 O O . ARG A 1 96 ? -17.741 13.269 11.035 1.00 59.56 96 ARG A O 1
ATOM 804 N N . LEU A 1 97 ? -16.419 13.761 9.275 1.00 72.19 97 LEU A N 1
ATOM 805 C CA . LEU A 1 97 ? -16.365 12.412 8.709 1.00 72.19 97 LEU A CA 1
ATOM 806 C C . LEU A 1 97 ? -15.961 11.413 9.800 1.00 72.19 97 LEU A C 1
ATOM 808 O O . LEU A 1 97 ? -14.813 11.406 10.224 1.00 72.19 97 LEU A O 1
ATOM 812 N N . SER A 1 98 ? -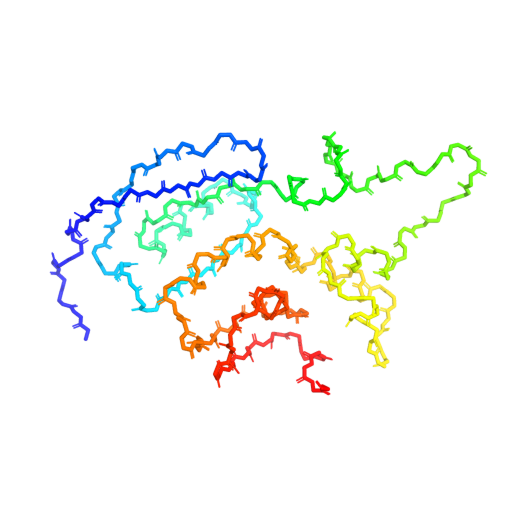16.904 10.592 10.270 1.00 82.62 98 SER A N 1
ATOM 813 C CA . SER A 1 98 ? -16.635 9.591 11.309 1.00 82.62 98 SER A CA 1
ATOM 814 C C . SER A 1 98 ? -15.517 8.641 10.857 1.00 82.62 98 SER A C 1
ATOM 816 O O . SER A 1 98 ? -15.514 8.293 9.671 1.00 82.62 98 SER A O 1
ATOM 818 N N . PRO A 1 99 ? -14.646 8.126 11.749 1.00 83.38 99 PRO A N 1
ATOM 819 C CA . PRO A 1 99 ? -13.553 7.240 11.338 1.00 83.38 99 PRO A CA 1
ATOM 820 C C . PRO A 1 99 ? -14.019 6.011 10.565 1.00 83.38 99 PRO A C 1
ATOM 822 O O . PRO A 1 99 ? -13.353 5.593 9.634 1.00 83.38 99 PRO A O 1
ATOM 825 N N . THR A 1 100 ? -15.209 5.502 10.874 1.00 86.12 100 THR A N 1
ATOM 826 C CA . THR A 1 100 ? -15.824 4.385 10.154 1.00 86.12 100 THR A CA 1
ATOM 827 C C . THR A 1 100 ? -16.094 4.691 8.674 1.00 86.12 100 THR A C 1
ATOM 829 O O . THR A 1 100 ? -15.829 3.872 7.805 1.00 86.12 100 THR A O 1
ATOM 832 N N . LYS A 1 101 ? -16.546 5.909 8.353 1.00 84.00 101 LYS A N 1
ATOM 833 C CA . LYS A 1 101 ? -16.705 6.351 6.955 1.00 84.00 101 LYS A CA 1
ATOM 834 C C . LYS A 1 101 ? -15.353 6.573 6.276 1.00 84.00 101 LYS A C 1
ATOM 836 O O . LYS A 1 101 ? -15.220 6.307 5.087 1.00 84.00 101 LYS A O 1
ATOM 841 N N . LEU A 1 102 ? -14.357 7.061 7.020 1.00 84.19 102 LEU A N 1
ATOM 842 C CA . LEU A 1 102 ? -12.999 7.233 6.499 1.00 84.19 102 LEU A CA 1
ATOM 843 C C . LEU A 1 102 ? -12.332 5.893 6.185 1.00 84.19 102 LEU A C 1
ATOM 845 O O . LEU A 1 102 ? -11.677 5.800 5.157 1.00 84.19 102 LEU A O 1
ATOM 849 N N . GLU A 1 103 ? -12.532 4.863 7.012 1.00 88.06 103 GLU A N 1
ATOM 850 C CA . GLU A 1 103 ? -12.078 3.493 6.733 1.00 88.06 103 GLU A CA 1
ATOM 851 C C . GLU A 1 103 ? -12.574 3.035 5.359 1.00 88.06 103 GLU A C 1
ATOM 853 O O . GLU A 1 103 ? -11.764 2.645 4.524 1.00 88.06 103 GLU A O 1
ATOM 858 N N . MET A 1 104 ? -13.874 3.192 5.089 1.00 86.19 104 MET A N 1
ATOM 859 C CA . MET A 1 104 ? -14.468 2.825 3.800 1.00 86.19 104 MET A CA 1
ATOM 860 C C . MET A 1 104 ? -13.888 3.629 2.629 1.00 86.19 104 MET A C 1
ATOM 862 O O . MET A 1 104 ? -13.591 3.058 1.585 1.00 86.19 104 MET A O 1
ATOM 866 N N . ILE A 1 105 ? -13.702 4.946 2.791 1.00 84.69 105 ILE A N 1
ATOM 867 C CA . ILE A 1 105 ? -13.094 5.804 1.754 1.00 84.69 105 ILE A CA 1
ATOM 868 C C . ILE A 1 105 ? -11.643 5.391 1.475 1.00 84.69 105 ILE A C 1
ATOM 870 O O . ILE A 1 105 ? -11.195 5.462 0.333 1.00 84.69 105 ILE A O 1
ATOM 874 N N . MET A 1 106 ? -10.923 4.955 2.508 1.00 83.38 106 MET A N 1
ATOM 875 C CA . MET A 1 106 ? -9.542 4.473 2.444 1.00 83.38 106 MET A CA 1
ATOM 876 C C . MET A 1 106 ? -9.442 2.982 2.050 1.00 83.38 106 MET A C 1
ATOM 878 O O . MET A 1 106 ? -8.369 2.384 2.157 1.00 83.38 106 MET A O 1
ATOM 882 N N . GLY A 1 107 ? -10.553 2.366 1.634 1.00 86.38 107 GLY A N 1
ATOM 883 C CA . GLY A 1 107 ? -10.604 0.986 1.154 1.00 86.38 107 GLY A CA 1
ATOM 884 C C . GLY A 1 107 ? -10.434 -0.087 2.239 1.00 86.38 107 GLY A C 1
ATOM 885 O O . GLY A 1 107 ? -10.183 -1.252 1.908 1.00 86.38 107 GLY A O 1
ATOM 886 N N . TYR A 1 108 ? -10.566 0.279 3.517 1.00 89.00 108 TYR A N 1
ATOM 887 C CA . TYR A 1 108 ? -10.602 -0.646 4.652 1.00 89.00 108 TYR A CA 1
ATOM 888 C C . TYR A 1 108 ? -12.025 -1.142 4.928 1.00 89.00 108 TYR A C 1
ATOM 890 O O . TYR A 1 108 ? -13.019 -0.531 4.532 1.00 89.00 108 TYR A O 1
ATOM 898 N N . LEU A 1 109 ? -12.113 -2.256 5.656 1.00 86.75 109 LEU A N 1
ATOM 899 C CA . LEU A 1 109 ? -13.378 -2.761 6.179 1.00 86.75 109 LEU A CA 1
ATOM 900 C C . LEU A 1 109 ? -13.957 -1.816 7.237 1.00 86.75 109 LEU A C 1
ATOM 902 O O . LEU A 1 109 ? -13.239 -1.098 7.937 1.00 86.75 109 LEU A O 1
ATOM 906 N N . GLU A 1 110 ? -15.277 -1.851 7.375 1.00 85.88 110 GLU A N 1
ATOM 907 C CA . GLU A 1 110 ? -15.967 -1.092 8.407 1.00 85.88 110 GLU A CA 1
ATOM 908 C C . GLU A 1 110 ? -15.505 -1.534 9.805 1.00 85.88 110 GLU A C 1
ATOM 910 O O . GLU A 1 110 ? -15.480 -2.723 10.116 1.00 85.88 110 GLU A O 1
ATOM 915 N N . ASN A 1 111 ? -15.176 -0.571 10.668 1.00 87.06 111 ASN A N 1
ATOM 916 C CA . ASN A 1 111 ? -14.654 -0.772 12.021 1.00 87.06 111 ASN A CA 1
ATOM 917 C C . ASN A 1 111 ? -13.231 -1.356 12.088 1.00 87.06 111 ASN A C 1
ATOM 919 O O . ASN A 1 111 ? -12.808 -1.771 13.167 1.00 87.06 111 ASN A O 1
ATOM 923 N N . HIS A 1 112 ? -12.455 -1.312 11.000 1.00 86.88 112 HIS A N 1
ATOM 924 C CA . HIS A 1 112 ? -11.073 -1.818 10.955 1.00 86.88 112 HIS A CA 1
ATOM 925 C C . HIS A 1 112 ? -10.159 -1.246 12.053 1.00 86.88 112 HIS A C 1
ATOM 927 O O . HIS A 1 112 ? -9.329 -1.956 12.611 1.00 86.88 112 HIS A O 1
ATOM 933 N N . THR A 1 113 ? -10.319 0.031 12.418 1.00 85.19 113 THR A N 1
ATOM 934 C CA . THR A 1 113 ? -9.518 0.675 13.481 1.00 85.19 113 THR A CA 1
ATOM 935 C C . THR A 1 113 ? -10.206 0.675 14.849 1.00 85.19 113 THR A C 1
ATOM 937 O O . THR A 1 113 ? -9.710 1.282 15.803 1.00 85.19 113 THR A O 1
ATOM 940 N N . ARG A 1 114 ? -11.367 0.022 14.979 1.00 84.94 114 ARG A N 1
ATOM 941 C CA . ARG A 1 114 ? -12.152 -0.019 16.218 1.00 84.94 114 ARG A CA 1
ATOM 942 C C . ARG A 1 114 ? -11.638 -1.124 17.141 1.00 84.94 114 ARG A C 1
ATOM 944 O O . ARG A 1 114 ? -12.273 -2.157 17.319 1.00 84.94 114 ARG A O 1
ATOM 951 N N . VAL A 1 115 ? -10.492 -0.871 17.761 1.00 79.31 115 VAL A N 1
ATOM 952 C CA . VAL A 1 115 ? -9.901 -1.753 18.778 1.00 79.31 115 VAL A CA 1
ATOM 953 C C . VAL A 1 115 ? -10.214 -1.216 20.178 1.00 79.31 115 VAL A C 1
ATOM 955 O O . VAL A 1 115 ? -10.318 -0.003 20.384 1.00 79.31 115 VAL A O 1
ATOM 958 N N . PHE A 1 116 ? -10.388 -2.116 21.151 1.00 73.19 116 PHE A N 1
ATOM 959 C CA . PHE A 1 116 ? -10.649 -1.744 22.542 1.00 73.19 116 PHE A CA 1
ATOM 960 C C . PHE A 1 116 ? -9.546 -0.821 23.088 1.00 73.19 116 PHE A C 1
ATOM 962 O O . PHE A 1 116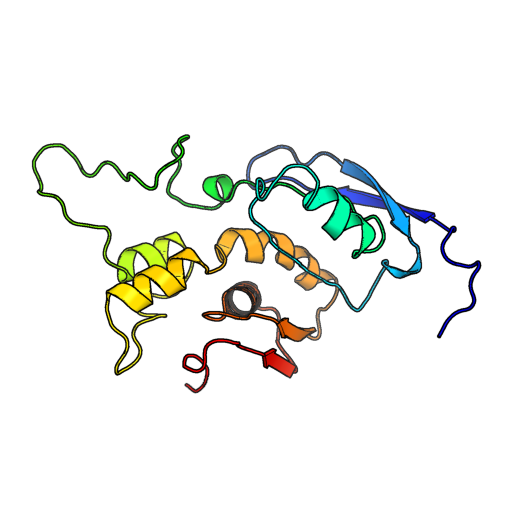 ? -8.360 -1.091 22.918 1.00 73.19 116 PHE A O 1
ATOM 969 N N . GLY A 1 117 ? -9.943 0.276 23.741 1.00 73.75 117 GLY A N 1
ATOM 970 C CA . GLY A 1 117 ? -9.019 1.231 24.362 1.00 73.75 117 GLY A CA 1
ATOM 971 C C . GLY A 1 117 ? -8.398 2.281 23.429 1.00 73.75 117 GLY A C 1
ATOM 972 O O . GLY A 1 117 ? -7.651 3.125 23.914 1.00 73.75 117 GLY A O 1
ATOM 973 N N . ILE A 1 118 ? -8.707 2.288 22.125 1.00 80.38 118 ILE A N 1
ATOM 974 C CA . ILE A 1 118 ? -8.217 3.324 21.198 1.00 80.38 118 ILE A CA 1
ATOM 975 C C . ILE A 1 118 ? -9.175 4.524 21.171 1.00 80.38 118 ILE A C 1
ATOM 977 O O . ILE A 1 118 ? -10.381 4.378 20.955 1.00 80.38 118 ILE A O 1
ATOM 981 N N . SER A 1 119 ? -8.633 5.733 21.357 1.00 83.19 119 SER A N 1
ATOM 982 C CA . SER A 1 119 ? -9.416 6.970 21.294 1.00 83.19 119 SER A CA 1
ATOM 983 C C . SER A 1 119 ? -9.857 7.300 19.861 1.00 83.19 119 SER A C 1
ATOM 985 O O . SER A 1 119 ? -9.205 6.937 18.882 1.00 83.19 119 SER A O 1
ATOM 987 N N . GLN A 1 120 ? -10.944 8.065 19.712 1.00 81.62 120 GLN A N 1
ATOM 988 C CA . GLN A 1 120 ? -11.376 8.572 18.399 1.00 81.62 120 GLN A CA 1
ATOM 989 C C . GLN A 1 120 ? -10.256 9.352 17.689 1.00 81.62 120 GLN A C 1
ATOM 991 O O . GLN A 1 120 ? -10.053 9.196 16.488 1.00 81.62 120 GLN A O 1
ATOM 996 N N . THR A 1 121 ? -9.491 10.152 18.432 1.00 80.00 121 THR A N 1
ATOM 997 C CA . THR A 1 121 ? -8.365 10.930 17.900 1.00 80.00 121 THR A CA 1
ATOM 998 C C . THR A 1 121 ? -7.256 10.034 17.354 1.00 80.00 121 THR A C 1
ATOM 1000 O O . THR A 1 121 ? -6.704 10.323 16.292 1.00 80.00 121 THR A O 1
ATOM 1003 N N . ASP A 1 122 ? -6.950 8.933 18.037 1.00 84.00 122 ASP A N 1
ATOM 1004 C CA . ASP A 1 122 ? -5.916 7.999 17.589 1.00 84.00 122 ASP A CA 1
ATOM 1005 C C . ASP A 1 122 ? -6.361 7.217 16.355 1.00 84.00 122 ASP A C 1
ATOM 1007 O O . ASP A 1 122 ? -5.545 6.987 15.467 1.00 84.00 122 ASP A O 1
ATOM 1011 N N . ARG A 1 123 ? -7.661 6.918 16.221 1.00 83.75 123 ARG A N 1
ATOM 1012 C CA . ARG A 1 123 ? -8.219 6.360 14.977 1.00 83.75 123 ARG A CA 1
ATOM 1013 C C . ARG A 1 123 ? -8.006 7.301 13.791 1.00 83.75 123 ARG A C 1
ATOM 1015 O O . ARG A 1 123 ? -7.536 6.860 12.747 1.00 83.75 123 ARG A O 1
ATOM 1022 N N . TYR A 1 124 ? -8.276 8.600 13.954 1.00 81.75 124 TYR A N 1
ATOM 1023 C CA . TYR A 1 124 ? -8.003 9.585 12.898 1.00 81.75 124 TYR A CA 1
ATOM 1024 C C . TYR A 1 124 ? -6.516 9.662 12.546 1.00 81.75 124 TYR A C 1
ATOM 1026 O O . TYR A 1 124 ? -6.178 9.696 11.367 1.00 81.75 124 TYR A O 1
ATOM 1034 N N . LYS A 1 125 ? -5.621 9.669 13.543 1.00 82.12 125 LYS A N 1
ATOM 1035 C CA . LYS A 1 125 ? -4.167 9.686 13.305 1.00 82.12 125 LYS A CA 1
ATOM 1036 C C . LYS A 1 125 ? -3.689 8.425 12.592 1.00 82.12 125 LYS A C 1
ATOM 1038 O O . LYS A 1 125 ? -2.848 8.519 11.704 1.00 82.12 125 LYS A O 1
ATOM 1043 N N . ALA A 1 126 ? -4.215 7.265 12.975 1.00 85.19 126 ALA A N 1
ATOM 1044 C CA . ALA A 1 126 ? -3.875 5.997 12.353 1.00 85.19 126 ALA A CA 1
ATOM 1045 C C . ALA A 1 126 ? -4.300 5.982 10.879 1.00 85.19 126 ALA A C 1
ATOM 1047 O O . ALA A 1 126 ? -3.480 5.678 10.022 1.00 85.19 126 ALA A O 1
ATOM 1048 N N . LEU A 1 127 ? -5.534 6.404 10.578 1.00 83.00 127 LEU A N 1
ATOM 1049 C CA . LEU A 1 127 ? -6.050 6.501 9.207 1.00 83.00 127 LEU A CA 1
ATOM 1050 C C . LEU A 1 127 ? -5.323 7.558 8.365 1.00 83.00 127 LEU A C 1
ATOM 1052 O O . LEU A 1 127 ? -5.089 7.334 7.185 1.00 83.00 127 LEU A O 1
ATOM 1056 N N . ALA A 1 128 ? -4.935 8.690 8.958 1.00 80.44 128 ALA A N 1
ATOM 1057 C CA . ALA A 1 128 ? -4.228 9.759 8.250 1.00 80.44 128 ALA A CA 1
ATOM 1058 C C . ALA A 1 128 ? -2.811 9.368 7.797 1.00 80.44 128 ALA A C 1
ATOM 1060 O O . ALA A 1 128 ? -2.296 9.968 6.860 1.00 80.44 128 ALA A O 1
ATOM 1061 N N . ASN A 1 129 ? -2.193 8.384 8.458 1.00 82.75 129 ASN A N 1
ATOM 1062 C CA . ASN A 1 129 ? -0.874 7.848 8.103 1.00 82.75 129 ASN A CA 1
ATOM 1063 C C . ASN A 1 129 ? -0.963 6.461 7.445 1.00 82.75 129 ASN A C 1
ATOM 1065 O O . ASN A 1 129 ? 0.052 5.790 7.278 1.00 82.75 129 ASN A O 1
ATOM 1069 N N . ALA A 1 130 ? -2.173 5.989 7.147 1.00 86.31 130 ALA A N 1
ATOM 1070 C CA . ALA A 1 130 ? -2.389 4.685 6.549 1.00 86.31 130 ALA A CA 1
ATOM 1071 C C . ALA A 1 130 ? -2.350 4.765 5.023 1.00 86.31 130 ALA A C 1
ATOM 1073 O O . ALA A 1 130 ? -2.708 5.780 4.426 1.00 86.31 130 ALA A O 1
ATOM 1074 N N . PHE A 1 131 ? -2.003 3.648 4.385 1.00 88.00 131 PHE A N 1
ATOM 1075 C CA . PHE A 1 131 ? -2.146 3.534 2.941 1.00 88.00 131 PHE A CA 1
ATOM 1076 C C . PHE A 1 131 ? -3.604 3.641 2.512 1.00 88.00 131 PHE A C 1
ATOM 1078 O O . PHE A 1 131 ? -4.492 3.088 3.166 1.00 88.00 131 PHE A O 1
ATOM 1085 N N . GLN A 1 132 ? -3.818 4.282 1.362 1.00 89.12 132 GLN A N 1
ATOM 1086 C CA . GLN A 1 132 ? -5.034 4.108 0.581 1.00 89.12 132 GLN A CA 1
ATOM 1087 C C . GLN A 1 132 ? -4.995 2.715 -0.066 1.00 89.12 132 GLN A C 1
ATOM 1089 O O . GLN A 1 132 ? -4.198 2.465 -0.977 1.00 89.12 132 GLN A O 1
ATOM 1094 N N . VAL A 1 133 ? -5.829 1.800 0.435 1.00 88.94 133 VAL A N 1
ATOM 1095 C CA . VAL A 1 133 ? -5.791 0.372 0.088 1.00 88.94 133 VAL A CA 1
ATOM 1096 C C . VAL A 1 133 ? -6.014 0.152 -1.402 1.00 88.94 133 VAL A C 1
ATOM 1098 O O . VAL A 1 133 ? -5.318 -0.667 -1.993 1.00 88.94 133 VAL A O 1
ATOM 1101 N N . ASP A 1 134 ? -6.933 0.886 -2.033 1.00 87.38 134 ASP A N 1
ATOM 1102 C CA . ASP A 1 134 ? -7.256 0.681 -3.451 1.00 87.38 134 ASP A CA 1
ATOM 1103 C C . ASP A 1 134 ? -6.090 1.067 -4.379 1.00 87.38 134 ASP A C 1
ATOM 1105 O O . ASP A 1 134 ? -5.814 0.372 -5.358 1.00 87.38 134 ASP A O 1
ATOM 1109 N N . THR A 1 135 ? -5.345 2.123 -4.036 1.00 87.44 135 THR A N 1
ATOM 1110 C CA . THR A 1 135 ? -4.140 2.536 -4.773 1.00 87.44 135 THR A CA 1
ATOM 1111 C C . THR A 1 135 ? -3.034 1.491 -4.646 1.00 87.44 135 THR A C 1
ATOM 1113 O O . THR A 1 135 ? -2.460 1.062 -5.646 1.00 87.44 135 THR A O 1
ATOM 1116 N N . VAL A 1 136 ? -2.758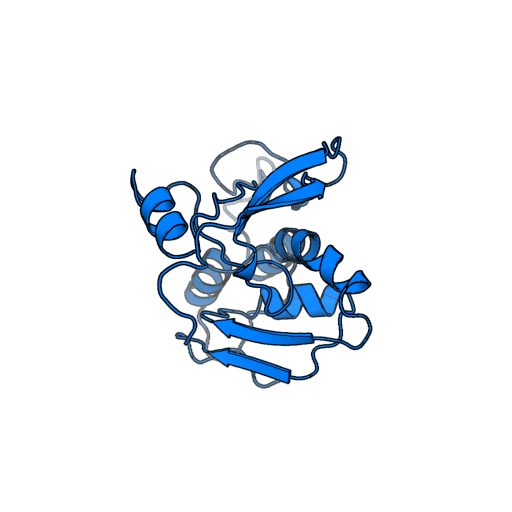 1.029 -3.423 1.00 89.25 136 VAL A N 1
ATOM 1117 C CA . VAL A 1 136 ? -1.723 0.011 -3.184 1.00 89.25 136 VAL A CA 1
ATOM 1118 C C . VAL A 1 136 ? -2.112 -1.331 -3.811 1.00 89.25 136 VAL A C 1
ATOM 1120 O O . VAL A 1 136 ? -1.277 -1.984 -4.433 1.00 89.25 136 VAL A O 1
ATOM 1123 N N . ALA A 1 137 ? -3.386 -1.725 -3.731 1.00 90.19 137 ALA A N 1
ATOM 1124 C CA . ALA A 1 137 ? -3.895 -2.931 -4.378 1.00 90.19 137 ALA A CA 1
ATOM 1125 C C . ALA A 1 137 ? -3.728 -2.869 -5.901 1.00 90.19 137 ALA A C 1
ATOM 1127 O O . ALA A 1 137 ? -3.362 -3.863 -6.528 1.00 90.19 137 ALA A O 1
ATOM 1128 N N . TYR A 1 138 ? -3.931 -1.704 -6.513 1.00 88.31 138 TYR A N 1
ATOM 1129 C CA . TYR A 1 138 ? -3.671 -1.547 -7.937 1.00 88.31 138 TYR A CA 1
ATOM 1130 C C . TYR A 1 138 ? -2.197 -1.794 -8.286 1.00 88.31 138 TYR A C 1
ATOM 1132 O O . TYR A 1 138 ? -1.917 -2.592 -9.184 1.00 88.31 138 TYR A O 1
ATOM 1140 N N . HIS A 1 139 ? -1.256 -1.207 -7.539 1.00 87.25 139 HIS A N 1
ATOM 1141 C CA . HIS A 1 139 ? 0.178 -1.457 -7.738 1.00 87.25 139 HIS A CA 1
ATOM 1142 C C . HIS A 1 139 ? 0.552 -2.928 -7.509 1.00 87.25 139 HIS A C 1
ATOM 1144 O O . HIS A 1 139 ? 1.321 -3.501 -8.277 1.00 87.25 139 HIS A O 1
ATOM 1150 N N . PHE A 1 140 ? -0.032 -3.578 -6.502 1.00 90.75 140 PHE A N 1
ATOM 1151 C CA . PHE A 1 140 ? 0.237 -4.984 -6.192 1.00 90.75 140 PHE A CA 1
ATOM 1152 C C . PHE A 1 140 ? -0.453 -5.977 -7.127 1.00 90.75 140 PHE A C 1
ATOM 1154 O O . PHE A 1 140 ? -0.075 -7.148 -7.145 1.00 90.75 140 PHE A O 1
ATOM 1161 N N . SER A 1 141 ? -1.421 -5.547 -7.938 1.00 90.06 141 SER A N 1
ATOM 1162 C CA . SER A 1 141 ? -2.172 -6.437 -8.834 1.00 90.06 141 SER A CA 1
ATOM 1163 C C . SER A 1 141 ? -1.273 -7.239 -9.785 1.00 90.06 141 SER A C 1
ATOM 1165 O O . SER A 1 141 ? -1.569 -8.400 -10.076 1.00 90.06 141 SER A O 1
ATOM 1167 N N . ILE A 1 142 ? -0.128 -6.677 -10.192 1.00 87.56 142 ILE A N 1
ATOM 1168 C CA . ILE A 1 142 ? 0.861 -7.351 -11.047 1.00 87.56 142 ILE A CA 1
ATOM 1169 C C . ILE A 1 142 ? 1.433 -8.615 -10.390 1.00 87.56 142 ILE A C 1
ATOM 1171 O O . ILE A 1 142 ? 1.693 -9.607 -11.078 1.00 87.56 142 ILE A O 1
ATOM 1175 N N . LEU A 1 143 ? 1.553 -8.628 -9.056 1.00 87.88 143 LEU A N 1
ATOM 1176 C CA . LEU A 1 143 ? 2.126 -9.740 -8.294 1.00 87.88 143 LEU A CA 1
ATOM 1177 C C . LEU A 1 143 ? 1.277 -11.007 -8.392 1.00 87.88 143 LEU A C 1
ATOM 1179 O O . LEU A 1 143 ? 1.807 -12.103 -8.231 1.00 87.88 143 LEU A O 1
ATOM 1183 N N . LYS A 1 144 ? -0.016 -10.879 -8.716 1.00 86.19 144 LYS A N 1
ATOM 1184 C CA . LYS A 1 144 ? -0.910 -12.024 -8.916 1.00 86.19 144 LYS A CA 1
ATOM 1185 C C . LYS A 1 144 ? -0.442 -12.931 -10.055 1.00 86.19 144 LYS A C 1
ATOM 1187 O O . LYS A 1 144 ? -0.561 -14.146 -9.954 1.00 86.19 144 LYS A O 1
ATOM 1192 N N . SER A 1 145 ? 0.103 -12.339 -11.118 1.00 85.31 145 SER A N 1
ATOM 1193 C CA . SER A 1 145 ? 0.652 -13.086 -12.257 1.00 85.31 145 SER A CA 1
ATOM 1194 C C . SER A 1 145 ? 2.069 -13.601 -11.997 1.00 85.31 145 SER A C 1
ATOM 1196 O O . SER A 1 145 ? 2.429 -14.678 -12.458 1.00 85.31 145 SER A O 1
ATOM 1198 N N . VAL A 1 146 ? 2.857 -12.846 -11.227 1.00 86.38 146 VAL A N 1
ATOM 1199 C CA . VAL A 1 146 ? 4.274 -13.137 -10.968 1.00 86.38 146 VAL A CA 1
ATOM 1200 C C . VAL A 1 146 ? 4.453 -14.221 -9.899 1.00 86.38 146 VAL A C 1
ATOM 1202 O O . VAL A 1 146 ? 5.368 -15.033 -9.993 1.00 86.38 146 VAL A O 1
ATOM 1205 N N . SER A 1 147 ? 3.569 -14.264 -8.900 1.00 86.12 147 SER A N 1
ATOM 1206 C CA . SER A 1 147 ? 3.681 -15.147 -7.733 1.00 86.12 147 SER A CA 1
ATOM 1207 C C . SER A 1 147 ? 2.377 -15.916 -7.475 1.00 86.12 147 SER A C 1
ATOM 1209 O O . SER A 1 147 ? 1.723 -15.695 -6.451 1.00 86.12 147 SER A O 1
ATOM 1211 N N . PRO A 1 148 ? 1.989 -16.857 -8.361 1.00 84.12 148 PRO A N 1
ATOM 1212 C CA . PRO A 1 148 ? 0.719 -17.584 -8.250 1.00 84.12 148 PRO A CA 1
ATOM 1213 C C . PRO A 1 148 ? 0.630 -18.454 -6.988 1.00 84.12 148 PRO A C 1
ATOM 1215 O O . PRO A 1 148 ? -0.452 -18.682 -6.460 1.00 84.12 148 PRO A O 1
ATOM 1218 N N . ASN A 1 149 ? 1.774 -18.897 -6.460 1.00 87.38 149 ASN A N 1
ATOM 1219 C CA . ASN A 1 149 ? 1.839 -19.745 -5.270 1.00 87.38 149 ASN A CA 1
ATOM 1220 C C . ASN A 1 149 ? 1.749 -18.960 -3.952 1.00 87.38 149 ASN A C 1
ATOM 1222 O O . ASN A 1 149 ? 1.869 -19.565 -2.890 1.00 87.38 149 ASN A O 1
ATOM 1226 N N . GLY A 1 150 ? 1.595 -17.636 -3.999 1.00 87.06 150 GLY A N 1
ATOM 1227 C CA . GLY A 1 150 ? 1.628 -16.763 -2.830 1.00 87.06 150 GLY A CA 1
ATOM 1228 C C . GLY A 1 150 ? 3.012 -16.192 -2.520 1.00 87.06 150 GLY A C 1
ATOM 1229 O O . GLY A 1 150 ? 4.032 -16.656 -3.037 1.00 87.06 150 GLY A O 1
ATOM 1230 N N . ILE A 1 151 ? 3.035 -15.178 -1.659 1.00 90.12 151 ILE A N 1
ATOM 1231 C CA . ILE A 1 151 ? 4.201 -14.340 -1.362 1.00 90.12 151 ILE A CA 1
ATOM 1232 C C . ILE A 1 151 ? 4.567 -14.372 0.123 1.00 90.12 151 ILE A C 1
ATOM 1234 O O . ILE A 1 151 ? 3.721 -14.590 0.991 1.00 90.12 151 ILE A O 1
ATOM 1238 N N . THR A 1 152 ? 5.840 -14.112 0.406 1.00 90.56 152 THR A N 1
ATOM 1239 C CA . THR A 1 152 ? 6.316 -13.769 1.749 1.00 90.56 152 THR A CA 1
ATOM 1240 C C . THR A 1 152 ? 6.451 -12.256 1.832 1.00 90.56 152 THR A C 1
ATOM 1242 O O . THR A 1 152 ? 7.150 -11.662 1.014 1.00 90.56 152 THR A O 1
ATOM 1245 N N . LEU A 1 153 ? 5.784 -11.638 2.805 1.00 88.88 153 LEU A N 1
ATOM 1246 C CA . LEU A 1 153 ? 5.767 -10.190 2.988 1.00 88.88 153 LEU A CA 1
ATOM 1247 C C . LEU A 1 153 ? 6.622 -9.790 4.195 1.00 88.88 153 LEU A C 1
ATOM 1249 O O . LEU A 1 153 ? 6.436 -10.302 5.298 1.00 88.88 153 LEU A O 1
ATOM 1253 N N . LEU A 1 154 ? 7.528 -8.836 3.991 1.00 91.50 154 LEU A N 1
ATOM 1254 C CA . LEU A 1 154 ? 8.187 -8.092 5.062 1.00 91.50 154 LEU A CA 1
ATOM 1255 C C . LEU A 1 154 ? 7.613 -6.672 5.064 1.00 91.50 154 LEU A C 1
ATOM 1257 O O . LEU A 1 154 ? 7.930 -5.874 4.187 1.00 91.50 154 LEU A O 1
ATOM 1261 N N . SER A 1 155 ? 6.757 -6.375 6.039 1.00 87.94 155 SER A N 1
ATOM 1262 C CA . SER A 1 155 ? 6.054 -5.098 6.164 1.00 87.94 155 SER A CA 1
ATOM 1263 C C . SER A 1 155 ? 6.726 -4.262 7.251 1.00 87.94 155 SER A C 1
ATOM 1265 O O . SER A 1 155 ? 6.630 -4.552 8.449 1.00 87.94 155 SER A O 1
ATOM 1267 N N . LEU A 1 156 ? 7.478 -3.246 6.831 1.00 87.94 156 LEU A N 1
ATOM 1268 C CA . LEU A 1 156 ? 8.114 -2.283 7.726 1.00 87.94 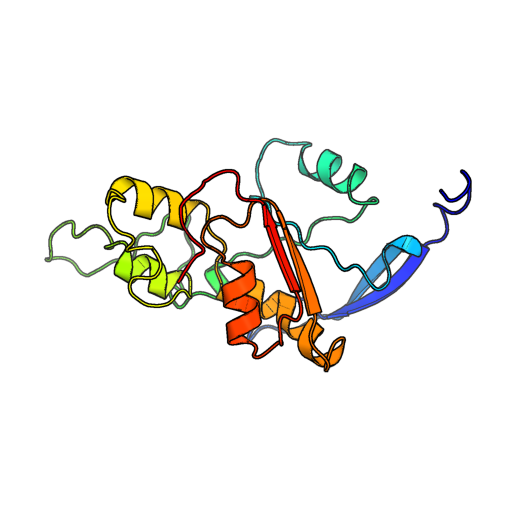156 LEU A CA 1
ATOM 1269 C C . LEU A 1 156 ? 7.201 -1.067 7.853 1.00 87.94 156 LEU A C 1
ATOM 1271 O O . LEU A 1 156 ? 6.717 -0.566 6.845 1.00 87.94 156 LEU A O 1
ATOM 1275 N N . PHE A 1 157 ? 6.986 -0.591 9.082 1.00 85.38 157 PHE A N 1
ATOM 1276 C CA . PHE A 1 157 ? 6.054 0.511 9.359 1.00 85.38 157 PHE A CA 1
ATOM 1277 C C . PHE A 1 157 ? 4.617 0.187 8.919 1.00 85.38 157 PHE A C 1
ATOM 1279 O O . PHE A 1 157 ? 3.906 1.033 8.391 1.00 85.38 157 PHE A O 1
ATOM 1286 N N . SER A 1 158 ? 4.184 -1.051 9.168 1.00 83.69 158 SER A N 1
ATOM 1287 C CA . SER A 1 158 ? 2.915 -1.613 8.688 1.00 83.69 158 SER A CA 1
ATOM 1288 C C . SER A 1 158 ? 1.662 -0.819 9.101 1.00 83.69 158 SER A C 1
ATOM 1290 O O . SER A 1 158 ? 0.608 -0.950 8.481 1.00 83.69 158 SER A O 1
ATOM 1292 N N . GLY A 1 159 ? 1.743 0.017 10.140 1.00 87.69 159 GLY A N 1
ATOM 1293 C CA . GLY A 1 159 ? 0.662 0.887 10.594 1.00 87.69 159 GLY A CA 1
ATOM 1294 C C . GLY A 1 159 ? -0.571 0.071 10.969 1.00 87.69 159 GLY A C 1
ATOM 1295 O O . GLY A 1 159 ? -0.503 -0.798 11.838 1.00 87.69 159 GLY A O 1
ATOM 1296 N N . ILE A 1 160 ? -1.685 0.331 10.285 1.00 88.69 160 ILE A N 1
ATOM 1297 C CA . ILE A 1 160 ? -2.943 -0.416 10.441 1.00 88.69 160 ILE A CA 1
ATOM 1298 C C . ILE A 1 160 ? -3.077 -1.612 9.480 1.00 88.69 160 ILE A C 1
ATOM 1300 O O . ILE A 1 160 ? -4.159 -2.179 9.372 1.00 88.69 160 ILE A O 1
ATOM 1304 N N . GLY A 1 161 ? -2.009 -1.996 8.776 1.00 89.38 161 GLY A N 1
ATOM 1305 C CA . GLY A 1 161 ? -1.974 -3.178 7.909 1.00 89.38 161 GLY A CA 1
ATOM 1306 C C . GLY A 1 161 ? -2.461 -2.942 6.475 1.00 89.38 161 GLY A C 1
ATOM 1307 O O . GLY A 1 161 ? -3.045 -3.833 5.865 1.00 89.38 161 GLY A O 1
ATOM 1308 N N . GLY A 1 162 ? -2.297 -1.732 5.933 1.00 90.19 162 GLY A N 1
ATOM 1309 C CA . GLY A 1 162 ? -2.841 -1.374 4.615 1.00 90.19 162 GLY A CA 1
ATOM 1310 C C . GLY A 1 162 ? -2.320 -2.227 3.456 1.00 90.19 162 GLY A C 1
ATOM 1311 O O . GLY A 1 162 ? -3.078 -2.553 2.543 1.00 90.19 162 GLY A O 1
ATOM 1312 N N . ALA A 1 163 ? -1.049 -2.636 3.504 1.00 90.62 163 ALA A N 1
ATOM 1313 C CA . ALA A 1 163 ? -0.445 -3.488 2.480 1.00 90.62 163 ALA A CA 1
ATOM 1314 C C . ALA A 1 163 ? -1.010 -4.916 2.534 1.00 90.62 163 ALA A C 1
ATOM 1316 O O . ALA A 1 163 ? -1.347 -5.504 1.508 1.00 90.62 163 ALA A O 1
ATOM 1317 N N . GLU A 1 164 ? -1.165 -5.454 3.740 1.00 90.88 164 GLU A N 1
ATOM 1318 C CA . GLU A 1 164 ? -1.731 -6.768 4.019 1.00 90.88 164 GLU A CA 1
ATOM 1319 C C . GLU A 1 164 ? -3.198 -6.829 3.576 1.00 90.88 164 GLU A C 1
ATOM 1321 O O . GLU A 1 164 ? -3.596 -7.763 2.877 1.00 90.88 164 GLU A O 1
ATOM 1326 N N . VAL A 1 165 ? -3.982 -5.796 3.909 1.00 91.56 165 VAL A N 1
ATOM 1327 C CA . VAL A 1 165 ? -5.380 -5.661 3.473 1.00 91.56 165 VAL A CA 1
ATOM 1328 C C . VAL A 1 165 ? -5.466 -5.602 1.945 1.00 91.56 165 VAL A C 1
ATOM 1330 O O . VAL A 1 165 ? -6.304 -6.289 1.359 1.00 91.56 165 VAL A O 1
ATOM 1333 N N . ALA A 1 166 ? -4.590 -4.842 1.280 1.00 91.25 166 ALA A N 1
ATOM 1334 C CA . ALA A 1 166 ? -4.552 -4.766 -0.181 1.00 91.25 166 ALA A CA 1
ATOM 1335 C C . ALA A 1 166 ? -4.268 -6.134 -0.829 1.00 91.25 166 ALA A C 1
ATOM 1337 O O . ALA A 1 166 ? -4.989 -6.555 -1.734 1.00 91.25 166 ALA A O 1
ATOM 1338 N N . LEU A 1 167 ? -3.261 -6.860 -0.338 1.00 91.25 167 LEU A N 1
ATOM 1339 C CA . LEU A 1 167 ? -2.886 -8.185 -0.851 1.00 91.25 167 LEU A CA 1
ATOM 1340 C C . LEU A 1 167 ? -3.993 -9.218 -0.628 1.00 91.25 167 LEU A C 1
ATOM 1342 O O . LEU A 1 167 ? -4.321 -9.981 -1.541 1.00 91.25 167 LEU A O 1
ATOM 1346 N N . HIS A 1 168 ? -4.622 -9.183 0.548 1.00 89.81 168 HIS A N 1
ATOM 1347 C CA . HIS A 1 168 ? -5.775 -10.017 0.864 1.00 89.81 168 HIS A CA 1
ATOM 1348 C C . HIS A 1 168 ? -6.951 -9.740 -0.087 1.00 89.81 168 HIS A C 1
ATOM 1350 O O . HIS A 1 168 ? -7.522 -10.676 -0.646 1.00 89.81 168 HIS A O 1
ATOM 1356 N N . ARG A 1 169 ? -7.273 -8.464 -0.357 1.00 89.00 169 ARG A N 1
ATOM 1357 C CA . ARG A 1 169 ? -8.345 -8.077 -1.297 1.00 89.00 169 ARG A CA 1
ATOM 1358 C C . ARG A 1 169 ? -8.087 -8.539 -2.735 1.00 89.00 169 ARG A C 1
ATOM 1360 O O . ARG A 1 169 ? -9.040 -8.821 -3.455 1.00 89.00 169 ARG A O 1
ATOM 1367 N N . LEU A 1 170 ? -6.828 -8.653 -3.157 1.00 89.69 170 LEU A N 1
ATOM 1368 C CA . LEU A 1 170 ? -6.462 -9.180 -4.482 1.00 89.69 170 LEU A CA 1
ATOM 1369 C C . LEU A 1 170 ? -6.562 -10.714 -4.585 1.00 89.69 170 LEU A C 1
ATOM 1371 O O . LEU A 1 170 ? -6.475 -11.269 -5.693 1.00 89.69 170 LEU A O 1
ATOM 1375 N N . GLY A 1 171 ? -6.728 -11.397 -3.448 1.00 89.25 171 GLY A N 1
ATOM 1376 C CA . GLY A 1 171 ? -6.669 -12.852 -3.340 1.00 89.25 171 GLY A CA 1
ATOM 1377 C C . GLY A 1 171 ? -5.252 -13.406 -3.496 1.00 89.25 171 GLY A C 1
ATOM 1378 O O . GLY A 1 171 ? -5.090 -14.542 -3.935 1.00 89.25 171 GLY A O 1
ATOM 1379 N N . ILE A 1 172 ? -4.219 -12.607 -3.203 1.00 89.44 172 ILE A N 1
ATOM 1380 C CA . ILE A 1 172 ? -2.829 -13.072 -3.221 1.00 89.44 172 ILE A CA 1
ATOM 1381 C C . ILE A 1 172 ? -2.539 -13.729 -1.872 1.00 89.44 172 ILE A C 1
ATOM 1383 O O . ILE A 1 172 ? -2.619 -13.090 -0.825 1.00 89.44 172 ILE A O 1
ATOM 1387 N N . LEU A 1 173 ? -2.187 -15.014 -1.898 1.00 88.38 173 LEU A N 1
ATOM 1388 C CA . LEU A 1 173 ? -1.903 -15.776 -0.686 1.00 88.38 173 LEU A CA 1
ATOM 1389 C C . LEU A 1 173 ? -0.641 -15.243 0.013 1.00 88.38 173 LEU A C 1
ATOM 1391 O O . LEU A 1 173 ? 0.437 -15.212 -0.581 1.00 88.38 173 LEU A O 1
ATOM 1395 N N . LEU A 1 174 ? -0.755 -14.882 1.291 1.00 87.50 174 LEU A N 1
ATOM 1396 C CA . LEU A 1 174 ? 0.389 -14.561 2.147 1.00 87.50 174 LEU A CA 1
ATOM 1397 C C . LEU A 1 174 ? 0.871 -15.839 2.844 1.00 87.50 174 LEU A C 1
ATOM 1399 O O . LEU A 1 174 ? 0.206 -16.341 3.745 1.00 87.50 174 LEU A O 1
ATOM 1403 N N . LYS A 1 175 ? 2.030 -16.372 2.439 1.00 85.56 175 LYS A N 1
ATOM 1404 C CA . LYS A 1 175 ? 2.627 -17.571 3.063 1.00 85.56 175 LYS A CA 1
ATOM 1405 C C . LYS A 1 175 ? 3.207 -17.269 4.436 1.00 85.56 175 LYS A C 1
ATOM 1407 O O . LYS A 1 175 ? 3.121 -18.064 5.366 1.00 85.56 175 LYS A O 1
ATOM 1412 N N . THR A 1 176 ? 3.882 -16.133 4.539 1.00 83.12 176 THR A N 1
ATOM 1413 C CA . THR A 1 176 ? 4.530 -15.678 5.764 1.00 83.12 176 THR A CA 1
ATOM 1414 C C . THR A 1 176 ? 4.539 -14.162 5.748 1.00 83.12 176 THR A C 1
ATOM 1416 O O . THR A 1 176 ? 4.834 -13.555 4.718 1.00 83.12 176 THR A O 1
ATOM 1419 N N . CYS A 1 177 ? 4.204 -13.552 6.880 1.00 81.56 177 CYS A N 1
ATOM 1420 C CA . CYS A 1 177 ? 4.160 -12.107 7.021 1.00 81.56 177 CYS A CA 1
ATOM 1421 C C . CYS A 1 177 ? 4.960 -11.691 8.255 1.00 81.56 177 CYS A C 1
ATOM 1423 O O . CYS A 1 177 ? 4.625 -12.066 9.379 1.00 81.56 177 CYS A O 1
ATOM 1425 N N . PHE A 1 178 ? 6.029 -10.928 8.042 1.00 84.75 178 PHE A N 1
ATOM 1426 C CA . PHE A 1 178 ? 6.817 -10.312 9.101 1.00 84.75 178 PHE A CA 1
ATOM 1427 C C . PHE A 1 178 ? 6.451 -8.832 9.172 1.00 84.75 178 PHE A C 1
ATOM 1429 O O . PHE A 1 178 ? 6.905 -8.037 8.351 1.00 84.75 178 PHE A O 1
ATOM 1436 N N . CYS A 1 179 ? 5.629 -8.455 10.148 1.00 80.81 179 CYS A N 1
ATOM 1437 C CA . CYS A 1 179 ? 5.240 -7.063 10.360 1.00 80.81 179 CYS A CA 1
ATOM 1438 C C . CYS A 1 179 ? 6.070 -6.470 11.496 1.00 80.81 179 CYS A C 1
ATOM 1440 O O . CYS A 1 179 ? 6.004 -6.938 12.637 1.00 80.81 179 CYS A O 1
ATOM 1442 N N . ARG A 1 180 ? 6.826 -5.410 11.209 1.00 76.50 180 ARG A N 1
ATOM 1443 C CA . ARG A 1 180 ? 7.472 -4.607 12.246 1.00 76.50 180 ARG A CA 1
ATOM 1444 C C . ARG A 1 180 ? 6.765 -3.268 12.338 1.00 76.50 180 ARG A C 1
ATOM 1446 O O . ARG A 1 180 ? 6.966 -2.378 11.514 1.00 76.50 180 ARG A O 1
ATOM 1453 N N . ASN A 1 181 ? 5.968 -3.134 13.389 1.00 63.56 181 ASN A N 1
ATOM 1454 C CA . ASN A 1 181 ? 5.257 -1.908 13.691 1.00 63.56 181 ASN A CA 1
ATOM 1455 C C . ASN A 1 181 ? 5.999 -1.103 14.762 1.00 63.56 181 ASN A C 1
ATOM 1457 O O . ASN A 1 181 ? 6.423 -1.659 15.775 1.00 63.56 181 ASN A O 1
ATOM 1461 N N . ILE A 1 182 ? 6.124 0.210 14.557 1.00 48.88 182 ILE A N 1
ATOM 1462 C CA . ILE A 1 182 ? 6.570 1.135 15.614 1.00 48.88 182 ILE A CA 1
ATOM 1463 C C . ILE A 1 182 ? 5.403 1.468 16.564 1.00 48.88 182 ILE A C 1
ATOM 1465 O O . ILE A 1 182 ? 5.630 1.763 17.733 1.00 48.88 182 ILE A O 1
ATOM 1469 N N . CYS A 1 183 ? 4.150 1.303 16.122 1.00 38.31 183 CYS A N 1
ATOM 1470 C CA . CYS A 1 183 ? 2.966 1.354 16.983 1.00 38.31 183 CYS A CA 1
ATOM 1471 C C . CYS A 1 183 ? 2.452 -0.067 17.278 1.00 38.31 183 CYS A C 1
ATOM 1473 O O . CYS A 1 183 ? 1.798 -0.689 16.443 1.00 38.31 183 CYS A O 1
ATOM 1475 N N . ARG A 1 184 ? 2.731 -0.598 18.477 1.00 40.28 184 ARG A N 1
ATOM 1476 C CA . ARG A 1 184 ? 1.979 -1.734 19.046 1.00 40.28 184 ARG A CA 1
ATOM 1477 C C . ARG A 1 184 ? 0.501 -1.328 19.122 1.00 40.28 184 ARG A C 1
ATOM 1479 O O . ARG A 1 184 ? 0.239 -0.350 19.809 1.00 40.28 184 ARG A O 1
ATOM 1486 N N . ASN A 1 185 ? -0.413 -2.026 18.427 1.00 38.38 185 ASN A N 1
ATOM 1487 C CA . ASN A 1 185 ? -1.779 -2.357 18.908 1.00 38.38 185 ASN A CA 1
ATOM 1488 C C . ASN A 1 185 ? -2.775 -2.908 17.866 1.00 38.38 185 ASN A C 1
ATOM 1490 O O . ASN A 1 185 ? -3.932 -3.116 18.214 1.00 38.38 185 ASN A O 1
ATOM 1494 N N . ILE A 1 186 ? -2.391 -3.216 16.626 1.00 41.88 186 ILE A N 1
ATOM 1495 C CA . ILE A 1 186 ? -3.336 -3.831 15.674 1.00 41.88 186 ILE A CA 1
ATOM 1496 C C . ILE A 1 186 ? -2.649 -5.026 15.018 1.00 41.88 186 ILE A C 1
ATOM 1498 O O . ILE A 1 186 ? -1.711 -4.839 14.250 1.00 41.88 186 ILE A O 1
ATOM 1502 N N . GLY A 1 187 ? -3.041 -6.251 15.381 1.00 32.81 187 GLY A N 1
ATOM 1503 C CA . GLY A 1 187 ? -2.471 -7.446 14.742 1.00 32.81 187 GLY A CA 1
ATOM 1504 C C . GLY A 1 187 ? -2.560 -8.783 15.482 1.00 32.81 187 GLY A C 1
ATOM 1505 O O . GLY A 1 187 ? -1.721 -9.644 15.236 1.00 32.81 187 GLY A O 1
ATOM 1506 N N . ARG A 1 188 ? -3.527 -8.988 16.384 1.00 30.64 188 ARG A N 1
ATOM 1507 C CA . ARG A 1 188 ? -3.956 -10.342 16.781 1.00 30.64 188 ARG A CA 1
ATOM 1508 C C . ARG A 1 188 ? -5.473 -10.374 16.945 1.00 30.64 188 ARG A C 1
ATOM 1510 O O . ARG A 1 188 ? -5.967 -10.220 18.058 1.00 30.64 188 ARG A O 1
ATOM 1517 N N . GLN A 1 189 ? -6.173 -10.537 15.831 1.00 31.27 189 GLN A N 1
ATOM 1518 C CA . GLN A 1 189 ? -7.445 -11.253 15.748 1.00 31.27 189 GLN A CA 1
ATOM 1519 C C . GLN A 1 189 ? -7.399 -12.102 14.485 1.00 31.27 189 GLN A C 1
ATOM 1521 O O . GLN A 1 189 ? -6.851 -11.586 13.485 1.00 31.27 189 GLN A O 1
#

Foldseek 3Di:
DDDDPLLPDWDWDWDFDDFPPDDTDIDIDTAGPVQPDPPDDDDDDDPDDDDCVQVVVCVVVSVDRDDDDDCCRQFPPNDDDDDPDPCPDDDDDDPPCQLQNLCVRLVHHGCLVVDPPDDSVNSVVLSVPAHSLRVLLVVCLVVCVVPVVADAEEAEQCRSNSNVSSCVVSVGDHPHYHYDHPDPDHDDD

Organism: NCBI:txid261450

InterPro domains:
  IPR029063 S-adenosyl-L-methionine-dependent methyltransferase superfamily [G3DSA:3.40.50.150] (27-148)
  IPR029063 S-adenosyl-L-methionine-dependent methyltransferase superfamily [SSF53335] (35-146)
  IPR030380 SAM-dependent methyltransferase DRM [PS51680] (27-189)
  IPR050390 DNA Cytosine-5 Methyltransferase [PTHR23068] (82-183)

Sequence (189 aa):
MPRRGEWNSHTEVHYRFGVPNEPRPMFRRKLPIMTIGPPYFYFENVPCTLKGICDTISRFLYEIEPEFVDSMHFSAVHGKGKWNLVWIGKNKGKDRLSPTKLEMIMGYLENHTRVFGISQTDRYKALANAFQVDTVAYHFSILKSVSPNGITLLSLFSGIGGAEVALHRLGILLKTCFCRNICRNIGRQ

Radius of gyration: 19.03 Å; chains: 1; bounding box: 61×43×47 Å

pLDDT: mean 72.67, std 17.55, range [30.64, 91.56]

Secondary structure (DSSP, 8-state):
---TTGGG-EEEEEEE---TTS--PEEEEEEEGGGSSSSP------TTSSTTHHHHHHHHTTT--PPP--GGGTSS----SSS----PPTTS------HHHHHHHTTPPTTTT--TT--HHHHHHHHHTS--HHHHHHHHTTHHHH-TT-EEEEEET-TTTHHHHHHHHTT--EEEEEEE-SS-SS---